Protein AF-A0A066XL62-F1 (afdb_monomer_lite)

Organism: Colletotrichum sublineola (NCBI:txid1173701)

Secondary structure (DSSP, 8-state):
-HHHHHHHIIIIIHHHHHHHSBPPPP----SS-----PPPPS-------S-SS---PPPGGGGTBSS-TT-HHHHHHHHHHHHHHHHHHHHHHHHHHHHHHT--GGGGG-TTPBTTHHHHHHHHHHHHHHHHHHHHHHHHHHIIIIIS---SSGGGSPPP-----TTHHHHTTSHHHHHHHHS---HHHHHHHHHHHHHHHHHHHS-------SSS--HHHHHHHHHHSS--PPPGGGTSTTTTT-HHHHHHHHHHHHHHHHHHT-S----BPPTTTTTT-

Radius of gyration: 25.78 Å; chains: 1; bounding box: 63×40×75 Å

Foldseek 3Di:
DLQVLQVCCQPPVLQVQLVVAFQDDPPPPDPDDDDPPPPDQSDPDDDDAPAPVDGDDHDPSQRGGPAHSLRLVSQLVSQLCCQLVVLVVCLVVLVVVCVPPPADPCVLVQQFAFDVNVVVVVVVCNVVSSVVSNVVSVLVSCVNVPLFQEDNDQVVDDDDDDDDDVVVVVCVVVCLSCVRNVDYDHPVVSVVVVVVVSSQVSQLCSCQQADPDPPDDHVQQVVCCVLPVDRDDGDPLCNDPVSVPDPVVSVVVVVSNVVSCCVPVVDDPTDHDDPVNVVVD

Sequence (281 aa):
MDVILEIIDTFIGDELYATLLPAHTTPYDFPNYTVNATALPLSIWKYKPSTYMFSLEPSEAAYMSAWPRDNIFRQFTSLFLITWLFGLINCFVFATLSYIFIFDKNTFNHPKFLNNQISLEMKQANRAMPIMAVCTALTFVAEVRGFCKLYDATENGPGRCHVFHPLEGFAQSVPYHINPMLFPLNKLAYVLLSIFVNLWTILIHDGEYITDNPIINGSACHTAHHLYFNYRKPDLAWFNKKTKMSRETWESNIKEMEDIQREVEGADDRQYVTAEIKKKN

Structure (mmCIF, N/CA/C/O backbone):
data_AF-A0A066XL62-F1
#
_entry.id   AF-A0A066XL62-F1
#
loop_
_atom_site.group_PDB
_atom_site.id
_atom_site.type_symbol
_atom_site.label_atom_id
_atom_site.label_alt_id
_atom_site.label_comp_id
_atom_site.label_asym_id
_atom_site.label_entity_id
_atom_site.label_seq_id
_atom_site.pdbx_PDB_ins_code
_atom_site.Cartn_x
_atom_site.Cartn_y
_atom_site.Cartn_z
_atom_site.occupancy
_atom_site.B_iso_or_equiv
_atom_site.auth_seq_id
_atom_site.auth_comp_id
_atom_site.auth_asym_id
_atom_site.auth_atom_id
_atom_site.pdbx_PDB_model_num
ATOM 1 N N . MET A 1 1 ? 2.963 5.619 -13.209 1.00 78.25 1 MET A N 1
ATOM 2 C CA . MET A 1 1 ? 3.861 4.670 -12.501 1.00 78.25 1 MET A CA 1
ATOM 3 C C . MET A 1 1 ? 5.200 4.533 -13.195 1.00 78.25 1 MET A C 1
ATOM 5 O O . MET A 1 1 ? 6.211 4.472 -12.514 1.00 78.25 1 MET A O 1
ATOM 9 N N . ASP A 1 2 ? 5.205 4.546 -14.523 1.00 80.31 2 ASP A N 1
ATOM 10 C CA . ASP A 1 2 ? 6.339 4.840 -15.408 1.00 80.31 2 ASP A CA 1
ATOM 11 C C . ASP A 1 2 ? 7.345 5.871 -14.857 1.00 80.31 2 ASP A C 1
ATOM 13 O O . ASP A 1 2 ? 8.525 5.560 -14.770 1.00 80.31 2 ASP A O 1
ATOM 17 N N . VAL A 1 3 ? 6.886 7.046 -14.407 1.00 84.06 3 VAL A N 1
ATOM 18 C CA . VAL A 1 3 ? 7.765 8.103 -13.861 1.00 84.06 3 VAL A CA 1
ATOM 19 C C . VAL A 1 3 ? 8.439 7.672 -12.555 1.00 84.06 3 VAL A C 1
ATOM 21 O O . VAL A 1 3 ? 9.632 7.882 -12.362 1.00 84.06 3 VAL A O 1
ATOM 24 N N . ILE A 1 4 ? 7.682 7.054 -11.645 1.00 86.00 4 ILE A N 1
ATOM 25 C CA . ILE A 1 4 ? 8.211 6.575 -10.358 1.00 86.00 4 ILE A CA 1
ATOM 26 C C . ILE A 1 4 ? 9.214 5.448 -10.601 1.00 86.00 4 ILE A C 1
ATOM 28 O O . ILE A 1 4 ? 10.279 5.428 -9.990 1.00 86.00 4 ILE A O 1
ATOM 32 N N . LEU A 1 5 ? 8.885 4.534 -11.514 1.00 88.38 5 LEU A N 1
ATOM 33 C CA . LEU A 1 5 ? 9.762 3.443 -11.903 1.00 88.38 5 LEU A CA 1
ATOM 34 C C . LEU A 1 5 ? 11.051 3.977 -12.540 1.00 88.38 5 LEU A C 1
ATOM 36 O O . LEU A 1 5 ? 12.118 3.522 -12.156 1.00 88.38 5 LEU A O 1
ATOM 40 N N . GLU A 1 6 ? 10.976 4.986 -13.417 1.00 88.62 6 GLU A N 1
ATOM 41 C CA . GLU A 1 6 ? 12.151 5.644 -14.006 1.00 88.62 6 GLU A CA 1
ATOM 42 C C . GLU A 1 6 ? 13.058 6.258 -12.935 1.00 88.62 6 GLU A C 1
ATOM 44 O O . GLU A 1 6 ? 14.259 6.012 -12.952 1.00 88.62 6 GLU A O 1
ATOM 49 N N . ILE A 1 7 ? 12.496 7.000 -11.976 1.00 90.31 7 ILE A N 1
ATOM 50 C CA . ILE A 1 7 ? 13.263 7.597 -10.874 1.00 90.31 7 ILE A CA 1
ATOM 51 C C . ILE A 1 7 ? 13.959 6.504 -10.053 1.00 90.31 7 ILE A C 1
ATOM 53 O O . ILE A 1 7 ? 15.168 6.565 -9.833 1.00 90.31 7 ILE A O 1
ATOM 57 N N . ILE A 1 8 ? 13.212 5.494 -9.602 1.00 91.50 8 ILE A N 1
ATOM 58 C CA . ILE A 1 8 ? 13.757 4.450 -8.727 1.00 91.50 8 ILE A CA 1
ATOM 59 C C . ILE A 1 8 ? 14.772 3.573 -9.463 1.00 91.50 8 ILE A C 1
ATOM 61 O O . ILE A 1 8 ? 15.816 3.259 -8.893 1.00 91.50 8 ILE A O 1
ATOM 65 N N . ASP A 1 9 ? 14.510 3.199 -10.718 1.00 90.12 9 ASP A N 1
ATOM 66 C CA . ASP A 1 9 ? 15.471 2.443 -11.520 1.00 90.12 9 ASP A CA 1
ATOM 67 C C . ASP A 1 9 ? 16.748 3.254 -11.757 1.00 90.12 9 ASP A C 1
ATOM 69 O O . ASP A 1 9 ? 17.830 2.704 -11.596 1.00 90.12 9 ASP A O 1
ATOM 73 N N . THR A 1 10 ? 16.659 4.556 -12.046 1.00 90.31 10 THR A N 1
ATOM 74 C CA . THR A 1 10 ? 17.854 5.388 -12.276 1.00 90.31 10 THR A CA 1
ATOM 75 C C . THR A 1 10 ? 18.729 5.534 -11.031 1.00 90.31 10 THR A C 1
ATOM 77 O O . THR A 1 10 ? 19.950 5.511 -11.149 1.00 90.31 10 THR A O 1
ATOM 80 N N . PHE A 1 11 ? 18.144 5.677 -9.839 1.00 91.69 11 PHE A N 1
ATOM 81 C CA . PHE A 1 11 ? 18.936 5.900 -8.620 1.00 91.69 11 PHE A CA 1
ATOM 82 C C . PHE A 1 11 ? 19.339 4.624 -7.877 1.00 91.69 11 PHE A C 1
ATOM 84 O O . PHE A 1 11 ? 20.324 4.639 -7.144 1.00 91.69 11 PHE A O 1
ATOM 91 N N . ILE A 1 12 ? 18.559 3.548 -7.994 1.00 92.69 12 ILE A N 1
ATOM 92 C CA . ILE A 1 12 ? 18.735 2.337 -7.180 1.00 92.69 12 ILE A CA 1
ATOM 93 C C . ILE A 1 12 ? 18.657 1.082 -8.045 1.00 92.69 12 ILE A C 1
ATOM 95 O O . ILE A 1 12 ? 19.517 0.209 -7.944 1.00 92.69 12 ILE A O 1
ATOM 99 N N . GLY A 1 13 ? 17.611 0.963 -8.867 1.00 90.19 13 GLY A N 1
ATOM 100 C CA . GLY A 1 13 ? 17.301 -0.286 -9.559 1.00 90.19 13 GLY A CA 1
ATOM 101 C C . GLY A 1 13 ? 18.396 -0.723 -10.527 1.00 90.19 13 GLY A C 1
ATOM 102 O O . GLY A 1 13 ? 18.788 -1.881 -10.490 1.00 90.19 13 GLY A O 1
ATOM 103 N N . ASP A 1 14 ? 18.933 0.174 -11.351 1.00 91.31 14 ASP A N 1
ATOM 104 C CA . ASP A 1 14 ? 19.965 -0.153 -12.339 1.00 91.31 14 ASP A CA 1
ATOM 105 C C . ASP A 1 14 ? 21.198 -0.789 -11.699 1.00 91.31 14 ASP A C 1
ATOM 107 O O . ASP A 1 14 ? 21.606 -1.871 -12.113 1.00 91.31 14 ASP A O 1
ATOM 111 N N . GLU A 1 15 ? 21.743 -0.165 -10.655 1.00 92.12 15 GLU A N 1
ATOM 112 C CA . GLU A 1 15 ? 22.903 -0.683 -9.923 1.00 92.12 15 GLU A CA 1
ATOM 113 C C . GLU A 1 15 ? 22.587 -2.018 -9.245 1.00 92.12 15 GLU A C 1
ATOM 115 O O . GLU A 1 15 ? 23.379 -2.965 -9.285 1.00 92.12 15 GLU A O 1
ATOM 120 N N . LEU A 1 16 ? 21.395 -2.130 -8.655 1.00 93.19 16 LEU A N 1
ATOM 121 C CA . LEU A 1 16 ? 20.961 -3.335 -7.961 1.00 93.19 16 LEU A CA 1
ATOM 122 C C . LEU A 1 16 ? 20.793 -4.517 -8.927 1.00 93.19 16 LEU A C 1
ATOM 124 O O . LEU A 1 16 ? 21.319 -5.599 -8.667 1.00 93.19 16 LEU A O 1
ATOM 128 N N . TYR A 1 17 ? 20.108 -4.326 -10.056 1.00 93.25 17 TYR A N 1
ATOM 129 C CA . TYR A 1 17 ? 19.938 -5.375 -11.063 1.00 93.25 17 TYR A CA 1
ATOM 130 C C . TYR A 1 17 ? 21.247 -5.692 -11.788 1.00 93.25 17 TYR A C 1
ATOM 132 O O . TYR A 1 17 ? 21.482 -6.860 -12.076 1.00 93.25 17 TYR A O 1
ATOM 140 N N . ALA A 1 18 ? 22.116 -4.711 -12.048 1.00 89.81 18 ALA A N 1
ATOM 141 C CA . ALA A 1 18 ? 23.432 -4.964 -12.639 1.00 89.81 18 ALA A CA 1
ATOM 142 C C . ALA A 1 18 ? 24.334 -5.782 -11.702 1.00 89.81 18 ALA A C 1
ATOM 144 O O . ALA A 1 18 ? 25.052 -6.668 -12.157 1.00 89.81 18 ALA A O 1
ATOM 145 N N . THR A 1 19 ? 24.256 -5.535 -10.391 1.00 91.19 19 THR A N 1
ATOM 146 C CA . THR A 1 19 ? 25.042 -6.265 -9.385 1.00 91.19 19 THR A CA 1
ATOM 147 C C . THR A 1 19 ? 24.503 -7.675 -9.140 1.00 91.19 19 THR A C 1
ATOM 149 O O . THR A 1 19 ? 25.275 -8.628 -9.054 1.00 91.19 19 THR A O 1
ATOM 152 N N . LEU A 1 20 ? 23.180 -7.827 -9.010 1.00 92.75 20 LEU A N 1
ATOM 153 C CA . LEU A 1 20 ? 22.550 -9.113 -8.686 1.00 92.75 20 LEU A CA 1
ATOM 154 C C . LEU A 1 20 ? 22.384 -10.026 -9.906 1.00 92.75 20 LEU A C 1
ATOM 156 O O . LEU A 1 20 ? 22.402 -11.247 -9.765 1.00 92.75 20 LEU A O 1
ATOM 160 N N . LEU A 1 21 ? 22.185 -9.442 -11.089 1.00 90.25 21 LEU A N 1
ATOM 161 C CA . LEU A 1 21 ? 21.926 -10.137 -12.349 1.00 90.25 21 LEU A CA 1
ATOM 162 C C . LEU A 1 21 ? 22.760 -9.497 -13.473 1.00 90.25 21 LEU A C 1
ATOM 164 O O . LEU A 1 21 ? 22.188 -8.867 -14.367 1.00 90.25 21 LEU A O 1
ATOM 168 N N . PRO A 1 22 ? 24.098 -9.630 -13.451 1.00 89.62 22 PRO A N 1
ATOM 169 C CA . PRO A 1 22 ? 24.952 -9.051 -14.481 1.00 89.62 22 PRO A CA 1
ATOM 170 C C . PRO A 1 22 ? 24.671 -9.674 -15.852 1.00 89.62 22 PRO A C 1
ATOM 172 O O . PRO A 1 22 ? 24.433 -10.877 -15.984 1.00 89.62 22 PRO A O 1
ATOM 175 N N . ALA A 1 23 ? 24.704 -8.851 -16.896 1.00 84.38 23 ALA A N 1
ATOM 176 C CA . ALA A 1 23 ? 24.626 -9.319 -18.269 1.00 84.38 23 ALA A CA 1
ATOM 177 C C . ALA A 1 23 ? 25.895 -10.110 -18.616 1.00 84.38 23 ALA A C 1
ATOM 179 O O . ALA A 1 23 ? 27.016 -9.632 -18.436 1.00 84.38 23 ALA A O 1
ATOM 180 N N . HIS A 1 24 ? 25.719 -11.317 -19.147 1.00 77.88 24 HIS A N 1
ATOM 181 C CA . HIS A 1 24 ? 26.819 -12.140 -19.635 1.00 77.88 24 HIS A CA 1
ATOM 182 C C . HIS A 1 24 ? 26.861 -12.096 -21.161 1.00 77.88 24 HIS A C 1
ATOM 184 O O . HIS A 1 24 ? 25.830 -12.235 -21.822 1.00 77.88 24 HIS A O 1
ATOM 190 N N . THR A 1 25 ? 28.055 -11.948 -21.735 1.00 67.00 25 THR A N 1
ATOM 191 C CA . THR A 1 25 ? 28.255 -12.222 -23.158 1.00 67.00 25 THR A CA 1
ATOM 192 C C . THR A 1 25 ? 28.123 -13.725 -23.383 1.00 67.00 25 THR A C 1
ATOM 194 O O . THR A 1 25 ? 28.720 -14.526 -22.664 1.00 67.00 25 THR A O 1
ATOM 197 N N . THR A 1 26 ? 27.325 -14.134 -24.367 1.00 58.69 26 THR A N 1
ATOM 198 C CA . THR A 1 26 ? 27.294 -15.534 -24.789 1.00 58.69 26 THR A CA 1
ATOM 199 C C . THR A 1 26 ? 28.659 -15.897 -25.384 1.00 58.69 26 THR A C 1
ATOM 201 O O . THR A 1 26 ? 29.105 -15.225 -26.320 1.00 58.69 26 THR A O 1
ATOM 204 N N . PRO A 1 27 ? 29.354 -16.936 -24.880 1.00 55.72 27 PRO A N 1
ATOM 205 C CA . PRO A 1 27 ? 30.511 -17.479 -25.572 1.00 55.72 27 PRO A CA 1
ATOM 206 C C . PRO A 1 27 ? 30.004 -18.094 -26.878 1.00 55.72 27 PRO A C 1
ATOM 208 O O . PRO A 1 27 ? 29.285 -19.092 -26.873 1.00 55.72 27 PRO A O 1
ATOM 211 N N . TYR A 1 28 ? 30.296 -17.455 -28.008 1.00 55.22 28 TYR A N 1
ATOM 212 C CA . TYR A 1 28 ? 30.011 -18.033 -29.315 1.00 55.22 28 TYR A CA 1
ATOM 213 C C . TYR A 1 28 ? 31.013 -19.168 -29.576 1.00 55.22 28 TYR A C 1
ATOM 215 O O . TYR A 1 28 ? 32.058 -18.942 -30.178 1.00 55.22 28 TYR A O 1
ATOM 223 N N . ASP A 1 29 ? 30.682 -20.394 -29.168 1.00 48.97 29 ASP A N 1
ATOM 224 C CA . ASP A 1 29 ? 31.399 -21.624 -29.554 1.00 48.97 29 ASP A CA 1
ATOM 225 C C . ASP A 1 29 ? 31.046 -22.062 -30.996 1.00 48.97 29 ASP A C 1
ATOM 227 O O . ASP A 1 29 ? 30.777 -23.230 -31.277 1.00 48.97 29 ASP A O 1
ATOM 231 N N . PHE A 1 30 ? 31.021 -21.122 -31.948 1.00 49.41 30 PHE A N 1
ATOM 232 C CA . PHE A 1 30 ? 30.929 -21.441 -33.377 1.00 49.41 30 PHE A CA 1
ATOM 233 C C . PHE A 1 30 ? 32.333 -21.397 -33.998 1.00 49.41 30 PHE A C 1
ATOM 235 O O . PHE A 1 30 ? 32.955 -20.331 -34.008 1.00 49.41 30 PHE A O 1
ATOM 242 N N . PRO A 1 31 ? 32.864 -22.510 -34.541 1.00 53.44 31 PRO A N 1
ATOM 243 C CA . PRO A 1 31 ? 34.183 -22.498 -35.151 1.00 53.44 31 PRO A CA 1
ATOM 244 C C . PRO A 1 31 ? 34.133 -21.724 -36.478 1.00 53.44 31 PRO A C 1
ATOM 246 O O . PRO A 1 31 ? 33.353 -22.053 -37.369 1.00 53.44 31 PRO A O 1
ATOM 249 N N . ASN A 1 32 ? 35.015 -20.728 -36.605 1.00 51.53 32 ASN A N 1
ATOM 250 C CA . ASN A 1 32 ? 35.334 -19.951 -37.813 1.00 51.53 32 ASN A CA 1
ATOM 251 C C . ASN A 1 32 ? 34.336 -18.868 -38.259 1.00 51.53 32 ASN A C 1
ATOM 253 O O . ASN A 1 32 ? 33.854 -18.885 -39.392 1.00 51.53 32 ASN A O 1
ATOM 257 N N . TYR A 1 33 ? 34.154 -17.828 -37.443 1.00 52.34 33 TYR A N 1
ATOM 258 C CA . TYR A 1 33 ? 33.773 -16.513 -37.972 1.00 52.34 33 TYR A CA 1
ATOM 259 C C . TYR A 1 33 ? 34.701 -15.426 -37.421 1.00 52.34 33 TYR A C 1
ATOM 261 O O . TYR A 1 33 ? 34.773 -15.200 -36.216 1.00 52.34 33 TYR A O 1
ATOM 269 N N . THR A 1 34 ? 35.431 -14.741 -38.303 1.00 55.12 34 THR A N 1
ATOM 270 C CA . THR A 1 34 ? 36.153 -13.509 -37.966 1.00 55.12 34 THR A CA 1
ATOM 271 C C . THR A 1 34 ? 35.130 -12.402 -37.741 1.00 55.12 34 THR A C 1
ATOM 273 O O . THR A 1 34 ? 34.614 -11.825 -38.700 1.00 55.12 34 THR A O 1
ATOM 276 N N . VAL A 1 35 ? 34.801 -12.124 -36.481 1.00 56.62 35 VAL A N 1
ATOM 277 C CA . VAL A 1 35 ? 33.921 -11.010 -36.123 1.00 56.62 35 VAL A CA 1
ATOM 278 C C . VAL A 1 35 ? 34.778 -9.758 -35.968 1.00 56.62 35 VAL A C 1
ATOM 280 O O . VAL A 1 35 ? 35.702 -9.720 -35.157 1.00 56.62 35 VAL A O 1
ATOM 283 N N . ASN A 1 36 ? 34.484 -8.736 -36.769 1.00 53.03 36 ASN A N 1
ATOM 284 C CA . ASN A 1 36 ? 35.058 -7.403 -36.621 1.00 53.03 36 ASN A CA 1
ATOM 285 C C . ASN A 1 36 ? 34.721 -6.912 -35.200 1.00 53.03 36 ASN A C 1
ATOM 287 O O . ASN A 1 36 ? 33.542 -6.792 -34.870 1.00 53.03 36 ASN A O 1
ATOM 291 N N . ALA A 1 37 ? 35.725 -6.693 -34.348 1.00 53.59 37 ALA A N 1
ATOM 292 C CA . ALA A 1 37 ? 35.557 -6.402 -32.922 1.00 53.59 37 ALA A CA 1
ATOM 293 C C . ALA A 1 37 ? 35.016 -4.981 -32.684 1.00 53.59 37 ALA A C 1
ATOM 295 O O . ALA A 1 37 ? 35.706 -4.097 -32.190 1.00 53.59 37 ALA A O 1
ATOM 296 N N . THR A 1 38 ? 33.759 -4.750 -33.048 1.00 57.56 38 THR A N 1
ATOM 297 C CA . THR A 1 38 ? 32.955 -3.686 -32.444 1.00 57.56 38 THR A CA 1
ATOM 298 C C . THR A 1 38 ? 32.211 -4.360 -31.300 1.00 57.56 38 THR A C 1
ATOM 300 O O . THR A 1 38 ? 31.515 -5.346 -31.539 1.00 57.56 38 THR A O 1
ATOM 303 N N . ALA A 1 39 ? 32.433 -3.915 -30.061 1.00 59.88 39 ALA A N 1
ATOM 304 C CA . ALA A 1 39 ? 31.805 -4.504 -28.880 1.00 59.88 39 ALA A CA 1
ATOM 305 C C . ALA A 1 39 ? 30.289 -4.624 -29.107 1.00 59.88 39 ALA A C 1
ATOM 307 O O . ALA A 1 39 ? 29.613 -3.620 -29.337 1.00 59.88 39 ALA A O 1
ATOM 308 N N . LEU A 1 40 ? 29.768 -5.854 -29.111 1.00 60.28 40 LEU A N 1
ATOM 309 C CA . LEU A 1 40 ? 28.331 -6.075 -29.222 1.00 60.28 40 LEU A CA 1
ATOM 310 C C . LEU A 1 40 ? 27.662 -5.458 -27.985 1.00 60.28 40 LEU A C 1
ATOM 312 O O . LEU A 1 40 ? 28.121 -5.720 -26.869 1.00 60.28 40 LEU A O 1
ATOM 316 N N . PRO A 1 41 ? 26.611 -4.638 -28.150 1.00 64.12 41 PRO A N 1
ATOM 317 C CA . PRO A 1 41 ? 25.925 -4.049 -27.011 1.00 64.12 41 PRO A CA 1
ATOM 318 C C . PRO A 1 41 ? 25.320 -5.162 -26.146 1.00 64.12 41 PRO A C 1
ATOM 320 O O . PRO A 1 41 ? 24.612 -6.030 -26.657 1.00 64.12 41 PRO A O 1
ATOM 323 N N . LEU A 1 42 ? 25.599 -5.130 -24.837 1.00 72.19 42 LEU A N 1
ATOM 324 C CA . LEU A 1 42 ? 25.098 -6.111 -23.859 1.00 72.19 42 LEU A CA 1
ATOM 325 C C . LEU A 1 42 ? 23.568 -6.091 -23.732 1.00 72.19 42 LEU A C 1
ATOM 327 O O . LEU A 1 42 ? 22.961 -7.100 -23.382 1.00 72.19 42 LEU A O 1
ATOM 331 N N . SER A 1 43 ? 22.944 -4.956 -24.050 1.00 78.19 43 SER A N 1
ATOM 332 C CA . SER A 1 43 ? 21.499 -4.769 -24.034 1.00 78.19 43 SER A CA 1
ATOM 333 C C . SER A 1 43 ? 21.026 -4.081 -25.312 1.00 78.19 43 SER A C 1
ATOM 335 O O . SER A 1 43 ? 21.633 -3.121 -25.785 1.00 78.19 43 SER A O 1
ATOM 337 N N . ILE A 1 44 ? 19.915 -4.573 -25.864 1.00 80.31 44 ILE A N 1
ATOM 338 C CA . ILE A 1 44 ? 19.222 -3.984 -27.023 1.00 80.31 44 ILE A CA 1
ATOM 339 C C . ILE A 1 44 ? 18.205 -2.906 -26.623 1.00 80.31 44 ILE A C 1
ATOM 341 O O . ILE A 1 44 ? 17.609 -2.266 -27.494 1.00 80.31 44 ILE A O 1
ATOM 345 N N . TRP A 1 45 ? 17.976 -2.729 -25.318 1.00 86.81 45 TRP A N 1
ATOM 346 C CA . TRP A 1 45 ? 17.060 -1.725 -24.793 1.00 86.81 45 TRP A CA 1
ATOM 347 C C . TRP A 1 45 ? 17.548 -0.321 -25.146 1.00 86.81 45 TRP A C 1
ATOM 349 O O . TRP A 1 45 ? 18.746 -0.048 -25.158 1.00 86.81 45 TRP A O 1
ATOM 359 N N . LYS A 1 46 ? 16.610 0.579 -25.438 1.00 85.31 46 LYS A N 1
ATOM 360 C CA . LYS A 1 46 ? 16.898 1.983 -25.731 1.00 85.31 46 LYS A CA 1
ATOM 361 C C . LYS A 1 46 ? 16.119 2.859 -24.775 1.00 85.31 46 LYS A C 1
ATOM 363 O O . LYS A 1 46 ? 14.910 2.682 -24.618 1.00 85.31 46 LYS A O 1
ATOM 368 N N . TYR A 1 47 ? 16.811 3.825 -24.186 1.00 86.25 47 TYR A N 1
ATOM 369 C CA . TYR A 1 47 ? 16.179 4.799 -23.319 1.00 86.25 47 TYR A CA 1
ATOM 370 C C . TYR A 1 47 ? 15.102 5.592 -24.065 1.00 86.25 47 TYR A C 1
ATOM 372 O O . TYR A 1 47 ? 15.325 6.130 -25.152 1.00 86.25 47 TYR A O 1
ATOM 380 N N . LYS A 1 48 ? 13.925 5.652 -23.446 1.00 83.81 48 LYS A N 1
ATOM 381 C CA . LYS A 1 48 ? 12.816 6.511 -23.834 1.00 83.81 48 LYS A CA 1
ATOM 382 C C . LYS A 1 48 ? 12.295 7.173 -22.557 1.00 83.81 48 LYS A C 1
ATOM 384 O O . LYS A 1 48 ? 11.972 6.435 -21.626 1.00 83.81 48 LYS A O 1
ATOM 389 N N . PRO A 1 49 ? 12.189 8.510 -22.513 1.00 83.06 49 PRO A N 1
ATOM 390 C CA . PRO A 1 49 ? 11.674 9.199 -21.337 1.00 83.06 49 PRO A CA 1
ATOM 391 C C . PRO A 1 49 ? 10.214 8.804 -21.067 1.00 83.06 49 PRO A C 1
ATOM 393 O O . PRO A 1 49 ? 9.426 8.635 -22.005 1.00 83.06 49 PRO A O 1
ATOM 396 N N . SER A 1 50 ? 9.855 8.659 -19.788 1.00 78.69 50 SER A N 1
ATOM 397 C CA . SER A 1 50 ? 8.487 8.337 -19.346 1.00 78.69 50 SER A CA 1
ATOM 398 C C . SER A 1 50 ? 7.507 9.502 -19.489 1.00 78.69 50 SER A C 1
ATOM 400 O O . SER A 1 50 ? 6.295 9.291 -19.563 1.00 78.69 50 SER A O 1
ATOM 402 N N . THR A 1 51 ? 8.004 10.739 -19.535 1.00 71.81 51 THR A N 1
ATOM 403 C CA . THR A 1 51 ? 7.185 11.932 -19.754 1.00 71.81 51 THR A CA 1
ATOM 404 C C . THR A 1 51 ? 7.952 13.012 -20.515 1.00 71.81 51 THR A C 1
ATOM 406 O O . THR A 1 51 ? 9.177 13.058 -20.508 1.00 71.81 51 THR A O 1
ATOM 409 N N . TYR A 1 52 ? 7.224 13.898 -21.190 1.00 72.12 52 TYR A N 1
ATOM 410 C CA . TYR A 1 52 ? 7.789 15.074 -21.867 1.00 72.12 52 TYR A CA 1
ATOM 411 C C . TYR A 1 52 ? 8.180 16.201 -20.899 1.00 72.12 52 TYR A C 1
ATOM 413 O O . TYR A 1 52 ? 8.970 17.069 -21.258 1.00 72.12 52 TYR A O 1
ATOM 421 N N . MET A 1 53 ? 7.614 16.211 -19.687 1.00 67.44 53 MET A N 1
ATOM 422 C CA . MET A 1 53 ? 7.838 17.278 -18.701 1.00 67.44 53 MET A CA 1
ATOM 423 C C . MET A 1 53 ? 9.183 17.154 -17.983 1.00 67.44 53 MET A C 1
ATOM 425 O O . MET A 1 53 ? 9.681 18.127 -17.423 1.00 67.44 53 MET A O 1
ATOM 429 N N . PHE A 1 54 ? 9.735 15.945 -17.944 1.00 77.94 54 PHE A N 1
ATOM 430 C CA . PHE A 1 54 ? 10.915 15.601 -17.172 1.00 77.94 54 PHE A CA 1
ATOM 431 C C . PHE A 1 54 ? 11.500 14.288 -17.689 1.00 77.94 54 PHE A C 1
ATOM 433 O O . PHE A 1 54 ? 10.761 13.357 -17.998 1.00 77.94 54 PHE A O 1
ATOM 440 N N . SER A 1 55 ? 12.824 14.213 -17.751 1.00 81.44 55 SER A N 1
ATOM 441 C CA . SER A 1 55 ? 13.554 13.038 -18.217 1.00 81.44 55 SER A CA 1
ATOM 442 C C . SER A 1 55 ? 14.803 12.841 -17.372 1.00 81.44 55 SER A C 1
ATOM 444 O O . SER A 1 55 ? 15.551 13.801 -17.166 1.00 81.44 55 SER A O 1
ATOM 446 N N . LEU A 1 56 ? 15.058 11.609 -16.940 1.00 84.88 56 LEU A N 1
ATOM 447 C CA . LEU A 1 56 ? 16.287 11.227 -16.252 1.00 84.88 56 LEU A CA 1
ATOM 448 C C . LEU A 1 56 ? 17.138 10.344 -17.149 1.00 84.88 56 LEU A C 1
ATOM 450 O O . LEU A 1 56 ? 16.747 9.227 -17.482 1.00 84.88 56 LEU A O 1
ATOM 454 N N . GLU A 1 57 ? 18.326 10.825 -17.509 1.00 86.25 57 GLU A N 1
ATOM 455 C CA . GLU A 1 57 ? 19.275 9.989 -18.237 1.00 86.25 57 GLU A CA 1
ATOM 456 C C . GLU A 1 57 ? 19.686 8.779 -17.379 1.00 86.25 57 GLU A C 1
ATOM 458 O O . GLU A 1 57 ? 20.057 8.949 -16.213 1.00 86.25 57 GLU A O 1
ATOM 463 N N . PRO A 1 58 ? 19.585 7.552 -17.921 1.00 86.12 58 PRO A N 1
ATOM 464 C CA . PRO A 1 58 ? 19.972 6.348 -17.202 1.00 86.12 58 PRO A CA 1
ATOM 465 C C . PRO A 1 58 ? 21.496 6.250 -17.086 1.00 86.12 58 PRO A C 1
ATOM 467 O O . PRO A 1 58 ? 22.223 6.674 -17.987 1.00 86.12 58 PRO A O 1
ATOM 470 N N . SER A 1 59 ? 21.980 5.642 -16.002 1.00 85.31 59 SER A N 1
ATOM 471 C CA . SER A 1 59 ? 23.407 5.358 -15.834 1.00 85.31 59 SER A CA 1
ATOM 472 C C . SER A 1 59 ? 23.857 4.199 -16.733 1.00 85.31 59 SER A C 1
ATOM 474 O O . SER A 1 59 ? 23.040 3.462 -17.295 1.00 85.31 59 SER A O 1
ATOM 476 N N . GLU A 1 60 ? 25.172 3.997 -16.857 1.00 84.94 60 GLU A N 1
ATOM 477 C CA . GLU A 1 60 ? 25.730 2.862 -17.609 1.00 84.94 60 GLU A CA 1
ATOM 478 C C . GLU A 1 60 ? 25.209 1.514 -17.080 1.00 84.94 60 GLU A C 1
ATOM 480 O O . GLU A 1 60 ? 24.929 0.608 -17.868 1.00 84.94 60 GLU A O 1
ATOM 485 N N . ALA A 1 61 ? 24.969 1.409 -15.765 1.00 86.12 61 ALA A N 1
ATOM 486 C CA . ALA A 1 61 ? 24.438 0.212 -15.116 1.00 86.12 61 ALA A CA 1
ATOM 487 C C . ALA A 1 61 ? 23.084 -0.249 -15.688 1.00 86.12 61 ALA A C 1
ATOM 489 O O . ALA A 1 61 ? 22.805 -1.451 -15.704 1.00 86.12 61 ALA A O 1
ATOM 490 N N . ALA A 1 62 ? 22.280 0.657 -16.263 1.00 85.31 62 ALA A N 1
ATOM 491 C CA . ALA A 1 62 ? 21.016 0.312 -16.919 1.00 85.31 62 ALA A CA 1
ATOM 492 C C . ALA A 1 62 ? 21.177 -0.746 -18.023 1.00 85.31 62 ALA A C 1
ATOM 494 O O . ALA A 1 62 ? 20.274 -1.557 -18.249 1.00 85.31 62 ALA A O 1
ATOM 495 N N . TYR A 1 63 ? 22.335 -0.753 -18.689 1.00 87.62 63 TYR A N 1
ATOM 496 C CA . TYR A 1 63 ? 22.656 -1.640 -19.808 1.00 87.62 63 TYR A CA 1
ATOM 497 C C . TYR A 1 63 ? 23.489 -2.861 -19.398 1.00 87.62 63 TYR A C 1
ATOM 499 O O . TYR A 1 63 ? 23.711 -3.746 -20.222 1.00 87.62 63 TYR A O 1
ATOM 507 N N . MET A 1 64 ? 23.928 -2.921 -18.137 1.00 86.31 64 MET A N 1
ATOM 508 C CA . MET A 1 64 ? 24.815 -3.966 -17.611 1.00 86.31 64 MET A CA 1
ATOM 509 C C . MET A 1 64 ? 24.066 -5.109 -16.921 1.00 86.31 64 MET A C 1
ATOM 511 O O . MET A 1 64 ? 24.686 -6.080 -16.497 1.00 86.31 64 MET A O 1
ATOM 515 N N . SER A 1 65 ? 22.741 -5.013 -16.806 1.00 89.38 65 SER A N 1
ATOM 516 C CA . SER A 1 65 ? 21.895 -6.051 -16.213 1.00 89.38 65 SER A CA 1
ATOM 517 C C . SER A 1 65 ? 21.354 -7.023 -17.266 1.00 89.38 65 SER A C 1
ATOM 519 O O . SER A 1 65 ? 20.994 -6.629 -18.375 1.00 89.38 65 SER A O 1
ATOM 521 N N . ALA A 1 66 ? 21.247 -8.305 -16.910 1.00 89.12 66 ALA A N 1
ATOM 522 C CA . ALA A 1 66 ? 20.653 -9.344 -17.750 1.00 89.12 66 ALA A CA 1
ATOM 523 C C . ALA A 1 66 ? 19.160 -9.089 -18.020 1.00 89.12 66 ALA A C 1
ATOM 525 O O . ALA A 1 66 ? 18.623 -9.529 -19.038 1.00 89.12 66 ALA A O 1
ATOM 526 N N . TRP A 1 67 ? 18.476 -8.386 -17.111 1.00 91.62 67 TRP A N 1
ATOM 527 C CA . TRP A 1 67 ? 17.098 -7.939 -17.294 1.00 91.62 67 TRP A CA 1
ATOM 528 C C . TRP A 1 67 ? 17.050 -6.450 -17.659 1.00 91.62 67 TRP A C 1
ATOM 530 O O . TRP A 1 67 ? 17.146 -5.597 -16.769 1.00 91.62 67 TRP A O 1
ATOM 540 N N . PRO A 1 68 ? 16.836 -6.112 -18.944 1.00 89.81 68 PRO A N 1
ATOM 541 C CA . PRO A 1 68 ? 16.690 -4.719 -19.348 1.00 89.81 68 PRO A CA 1
ATOM 542 C C . PRO A 1 68 ? 15.436 -4.078 -18.730 1.00 89.81 68 PRO A C 1
ATOM 544 O O . PRO A 1 68 ? 14.523 -4.770 -18.278 1.00 89.81 68 PRO A O 1
ATOM 547 N N . ARG A 1 69 ? 15.365 -2.741 -18.713 1.00 89.31 69 ARG A N 1
ATOM 548 C CA . ARG A 1 69 ? 14.266 -1.983 -18.073 1.00 89.31 69 ARG A CA 1
ATOM 549 C C . ARG A 1 69 ? 12.863 -2.262 -18.646 1.00 89.31 69 ARG A C 1
ATOM 551 O O . ARG A 1 69 ? 11.862 -1.999 -17.982 1.00 89.31 69 ARG A O 1
ATOM 558 N N . ASP A 1 70 ? 12.753 -2.788 -19.863 1.00 89.31 70 ASP A N 1
ATOM 559 C CA . ASP A 1 70 ? 11.489 -3.194 -20.499 1.00 89.31 70 ASP A CA 1
ATOM 560 C C . ASP A 1 70 ? 11.068 -4.645 -20.191 1.00 89.31 70 ASP A C 1
ATOM 562 O O . ASP A 1 70 ? 9.948 -5.064 -20.528 1.00 89.31 70 ASP A O 1
ATOM 566 N N . ASN A 1 71 ? 11.942 -5.406 -19.522 1.00 92.00 71 ASN A N 1
ATOM 567 C CA . ASN A 1 71 ? 11.670 -6.764 -19.083 1.00 92.00 71 ASN A CA 1
ATOM 568 C C . ASN A 1 71 ? 10.535 -6.782 -18.049 1.00 92.00 71 ASN A C 1
ATOM 570 O O . ASN A 1 71 ? 10.584 -6.104 -17.022 1.00 92.00 71 ASN A O 1
ATOM 574 N N . ILE A 1 72 ? 9.522 -7.611 -18.300 1.00 92.69 72 ILE A N 1
ATOM 575 C CA . ILE A 1 72 ? 8.326 -7.687 -17.456 1.00 92.69 72 ILE A CA 1
ATOM 576 C C . ILE A 1 72 ? 8.628 -8.130 -16.018 1.00 92.69 72 ILE A C 1
ATOM 578 O O . ILE A 1 72 ? 8.000 -7.629 -15.088 1.00 92.69 72 ILE A O 1
ATOM 582 N N . PHE A 1 73 ? 9.603 -9.020 -15.815 1.00 92.88 73 PHE A N 1
ATOM 583 C CA . PHE A 1 73 ? 9.962 -9.519 -14.488 1.00 92.88 73 PHE A CA 1
ATOM 584 C C . PHE A 1 73 ? 10.679 -8.453 -13.670 1.00 92.88 73 PHE A C 1
ATOM 586 O O . PHE A 1 73 ? 10.375 -8.296 -12.487 1.00 92.88 73 PHE A O 1
ATOM 593 N N . ARG A 1 74 ? 11.556 -7.666 -14.305 1.00 93.69 74 ARG A N 1
ATOM 594 C CA . ARG A 1 74 ? 12.177 -6.497 -13.674 1.00 93.69 74 ARG A CA 1
ATOM 595 C C . ARG A 1 74 ? 11.127 -5.458 -13.297 1.00 93.69 74 ARG A C 1
ATOM 597 O O . ARG A 1 74 ? 11.078 -5.046 -12.145 1.00 93.69 74 ARG A O 1
ATOM 604 N N . GLN A 1 75 ? 10.248 -5.091 -14.232 1.00 92.00 75 GLN A N 1
ATOM 605 C CA . GLN A 1 75 ? 9.183 -4.114 -13.978 1.00 92.00 75 GLN A CA 1
ATOM 606 C C . GLN A 1 75 ? 8.268 -4.564 -12.836 1.00 92.00 75 GLN A C 1
ATOM 608 O O . GLN A 1 75 ? 8.018 -3.792 -11.915 1.00 92.00 75 GLN A O 1
ATOM 613 N N . PHE A 1 76 ? 7.816 -5.821 -12.856 1.00 94.19 76 PHE A N 1
ATOM 614 C CA . PHE A 1 76 ? 6.993 -6.386 -11.789 1.00 94.19 76 PHE A CA 1
ATOM 615 C C . PHE A 1 76 ? 7.716 -6.377 -10.442 1.00 94.19 76 PHE A C 1
ATOM 617 O O . PHE A 1 76 ? 7.159 -5.893 -9.462 1.00 94.19 76 PHE A O 1
ATOM 624 N N . THR A 1 77 ? 8.956 -6.869 -10.394 1.00 94.25 77 THR A N 1
ATOM 625 C CA . THR A 1 77 ? 9.738 -6.951 -9.151 1.00 94.25 77 THR A CA 1
ATOM 626 C C . THR A 1 77 ? 9.989 -5.564 -8.569 1.00 94.25 77 THR A C 1
ATOM 628 O O . THR A 1 77 ? 9.731 -5.344 -7.387 1.00 94.25 77 THR A O 1
ATOM 631 N N . SER A 1 78 ? 10.403 -4.602 -9.396 1.00 94.25 78 SER A N 1
ATOM 632 C CA . SER A 1 78 ? 10.599 -3.216 -8.968 1.00 94.25 78 SER A CA 1
ATOM 633 C C . SER A 1 78 ? 9.298 -2.597 -8.464 1.00 94.25 78 SER A C 1
ATOM 635 O O . SER A 1 78 ? 9.267 -2.063 -7.360 1.00 94.25 78 SER A O 1
ATOM 637 N N . LEU A 1 79 ? 8.200 -2.701 -9.220 1.00 91.00 79 LEU A N 1
ATOM 638 C CA . LEU A 1 79 ? 6.908 -2.128 -8.830 1.00 91.00 79 LEU A CA 1
ATOM 639 C C . LEU A 1 79 ? 6.343 -2.780 -7.564 1.00 91.00 79 LEU A C 1
ATOM 641 O O . LEU A 1 79 ? 5.801 -2.075 -6.715 1.00 91.00 79 LEU A O 1
ATOM 645 N N . PHE A 1 80 ? 6.510 -4.092 -7.397 1.00 93.69 80 PHE A N 1
ATOM 646 C CA . PHE A 1 80 ? 6.158 -4.803 -6.171 1.00 93.69 80 PHE A CA 1
ATOM 647 C C . PHE A 1 80 ? 6.949 -4.276 -4.972 1.00 93.69 80 PHE A C 1
ATOM 649 O O . PHE A 1 80 ? 6.342 -3.877 -3.979 1.00 93.69 80 PHE A O 1
ATOM 656 N N . LEU A 1 81 ? 8.281 -4.213 -5.073 1.00 93.69 81 LEU A N 1
ATOM 657 C CA . LEU A 1 81 ? 9.139 -3.744 -3.982 1.00 93.69 81 LEU A CA 1
ATOM 658 C C . LEU A 1 81 ? 8.868 -2.278 -3.634 1.00 93.69 81 LEU A C 1
ATOM 660 O O . LEU A 1 81 ? 8.734 -1.954 -2.457 1.00 93.69 81 LEU A O 1
ATOM 664 N N . ILE A 1 82 ? 8.720 -1.409 -4.638 1.00 91.12 82 ILE A N 1
ATOM 665 C CA . ILE A 1 82 ? 8.368 0.004 -4.445 1.00 91.12 82 ILE A CA 1
ATOM 666 C C . ILE A 1 82 ? 7.044 0.110 -3.690 1.00 91.12 82 ILE A C 1
ATOM 668 O O . ILE A 1 82 ? 6.973 0.790 -2.670 1.00 91.12 82 ILE A O 1
ATOM 672 N N . THR A 1 83 ? 6.006 -0.586 -4.159 1.00 87.06 83 THR A N 1
ATOM 673 C CA . THR A 1 83 ? 4.662 -0.511 -3.569 1.00 87.06 83 THR A CA 1
ATOM 674 C C . THR A 1 83 ? 4.646 -1.054 -2.146 1.00 87.06 83 THR A C 1
ATOM 676 O O . THR A 1 83 ? 4.067 -0.439 -1.253 1.00 87.06 83 THR A O 1
ATOM 679 N N . TRP A 1 84 ? 5.306 -2.190 -1.917 1.00 90.12 84 TRP A N 1
ATOM 680 C CA . TRP A 1 84 ? 5.352 -2.830 -0.610 1.00 90.12 84 TRP A CA 1
ATOM 681 C C . TRP A 1 84 ? 6.127 -1.993 0.411 1.00 90.12 84 TRP A C 1
ATOM 683 O O . TRP A 1 84 ? 5.608 -1.723 1.494 1.00 90.12 84 TRP A O 1
ATOM 693 N N . LEU A 1 85 ? 7.332 -1.531 0.064 1.00 91.75 85 LEU A N 1
ATOM 694 C CA . LEU A 1 85 ? 8.157 -0.718 0.960 1.00 91.75 85 LEU A CA 1
ATOM 695 C C . LEU A 1 85 ? 7.527 0.650 1.225 1.00 91.75 85 LEU A C 1
ATOM 697 O O . LEU A 1 85 ? 7.509 1.099 2.368 1.00 91.75 85 LEU A O 1
ATOM 701 N N . PHE A 1 86 ? 6.960 1.293 0.203 1.00 87.88 86 PHE A N 1
ATOM 702 C CA . PHE A 1 86 ? 6.233 2.550 0.377 1.00 87.88 86 PHE A CA 1
ATOM 703 C C . PHE A 1 86 ? 5.014 2.376 1.289 1.00 87.88 86 PHE A C 1
ATOM 705 O O . PHE A 1 86 ? 4.810 3.178 2.200 1.00 87.88 86 PHE A O 1
ATOM 712 N N . GLY A 1 87 ? 4.242 1.300 1.097 1.00 82.69 87 GLY A N 1
ATOM 713 C CA . GLY A 1 87 ? 3.120 0.947 1.966 1.00 82.69 87 GLY A CA 1
ATOM 714 C C . GLY A 1 87 ? 3.551 0.723 3.416 1.00 82.69 87 GLY A C 1
ATOM 715 O O . GLY A 1 87 ? 2.935 1.277 4.323 1.00 82.69 87 GLY A O 1
ATOM 716 N N . LEU A 1 88 ? 4.651 -0.008 3.637 1.00 87.19 88 LEU A N 1
ATOM 717 C CA . LEU A 1 88 ? 5.230 -0.213 4.968 1.00 87.19 88 LEU A CA 1
ATOM 718 C C . LEU A 1 88 ? 5.646 1.110 5.619 1.00 87.19 88 LEU A C 1
ATOM 720 O O . LEU A 1 88 ? 5.265 1.372 6.757 1.00 87.19 88 LEU A O 1
ATOM 724 N N . ILE A 1 89 ? 6.396 1.953 4.904 1.00 89.88 89 ILE A N 1
ATOM 725 C CA . ILE A 1 89 ? 6.865 3.247 5.418 1.00 89.88 89 ILE A CA 1
ATOM 726 C C . ILE A 1 89 ? 5.676 4.131 5.792 1.00 89.88 89 ILE A C 1
ATOM 728 O O . ILE A 1 89 ? 5.630 4.644 6.908 1.00 89.88 89 ILE A O 1
ATOM 732 N N . ASN A 1 90 ? 4.691 4.271 4.903 1.00 81.81 90 ASN A N 1
ATOM 733 C CA . ASN A 1 90 ? 3.496 5.059 5.192 1.00 81.81 90 ASN A CA 1
ATOM 734 C C . ASN A 1 90 ? 2.730 4.499 6.386 1.00 81.81 90 ASN A C 1
ATOM 736 O O . ASN A 1 90 ? 2.353 5.260 7.273 1.00 81.81 90 ASN A O 1
ATOM 740 N N . CYS A 1 91 ? 2.532 3.180 6.433 1.00 83.69 91 CYS A N 1
ATOM 741 C CA . CYS A 1 91 ? 1.843 2.531 7.537 1.00 83.69 91 CYS A CA 1
ATOM 742 C C . CYS A 1 91 ? 2.542 2.850 8.861 1.00 83.69 91 CYS A C 1
ATOM 744 O O . CYS A 1 91 ? 1.912 3.404 9.752 1.00 83.69 91 CYS A O 1
ATOM 746 N N . PHE A 1 92 ? 3.850 2.611 8.979 1.00 88.12 92 PHE A N 1
ATOM 747 C CA . PHE A 1 92 ? 4.562 2.861 10.232 1.00 88.12 92 PHE A CA 1
ATOM 748 C C . PHE A 1 92 ? 4.648 4.343 10.593 1.00 88.12 92 PHE A C 1
ATOM 750 O O . PHE A 1 92 ? 4.448 4.681 11.757 1.00 88.12 92 PHE A O 1
ATOM 757 N N . VAL A 1 93 ? 4.907 5.238 9.637 1.00 88.25 93 VAL A N 1
ATOM 758 C CA . VAL A 1 93 ? 5.000 6.680 9.915 1.00 88.25 93 VAL A CA 1
ATOM 759 C C . VAL A 1 93 ? 3.646 7.225 10.363 1.00 88.25 93 VAL A C 1
ATOM 761 O O . VAL A 1 93 ? 3.543 7.796 11.448 1.00 88.25 93 VAL A O 1
ATOM 764 N N . PHE A 1 94 ? 2.593 7.022 9.571 1.00 83.19 94 PHE A N 1
ATOM 765 C CA . PHE A 1 94 ? 1.286 7.605 9.865 1.00 83.19 94 PHE A CA 1
ATOM 766 C C . PHE A 1 94 ? 0.557 6.881 10.994 1.00 83.19 94 PHE A C 1
ATOM 768 O O . PHE A 1 94 ? -0.064 7.561 11.804 1.00 83.19 94 PHE A O 1
ATOM 775 N N . ALA A 1 95 ? 0.689 5.557 11.139 1.00 80.56 95 ALA A N 1
ATOM 776 C CA . ALA A 1 95 ? 0.148 4.864 12.310 1.00 80.56 95 ALA A CA 1
ATOM 777 C C . ALA A 1 95 ? 0.855 5.308 13.596 1.00 80.56 95 ALA A C 1
ATOM 779 O O . ALA A 1 95 ? 0.195 5.499 14.610 1.00 80.56 95 ALA A O 1
ATOM 780 N N . THR A 1 96 ? 2.172 5.557 13.566 1.00 87.00 96 THR A N 1
ATOM 781 C CA . THR A 1 96 ? 2.887 6.091 14.740 1.00 87.00 96 THR A CA 1
ATOM 782 C C . THR A 1 96 ? 2.428 7.508 15.075 1.00 87.00 96 THR A C 1
ATOM 784 O O . THR A 1 96 ? 2.164 7.811 16.238 1.00 87.00 96 THR A O 1
ATOM 787 N N . LEU A 1 97 ? 2.286 8.383 14.073 1.00 86.25 97 LEU A N 1
ATOM 788 C CA . LEU A 1 97 ? 1.754 9.733 14.284 1.00 86.25 97 LEU A CA 1
ATOM 789 C C . LEU A 1 97 ? 0.322 9.688 14.832 1.00 86.25 97 LEU A C 1
ATOM 791 O O . LEU A 1 97 ? 0.016 10.397 15.790 1.00 86.25 97 LEU A O 1
ATOM 795 N N . SER A 1 98 ? -0.529 8.823 14.280 1.00 81.56 98 SER A N 1
ATOM 796 C CA . SER A 1 98 ? -1.898 8.631 14.757 1.00 81.56 98 SER A CA 1
ATOM 797 C C . SER A 1 98 ? -1.922 8.130 16.200 1.00 81.56 98 SER A C 1
ATOM 799 O O . SER A 1 98 ? -2.562 8.730 17.061 1.00 81.56 98 SER A O 1
ATOM 801 N N . TYR A 1 99 ? -1.112 7.117 16.514 1.00 84.44 99 TYR A N 1
ATOM 802 C CA . TYR A 1 99 ? -0.962 6.576 17.861 1.00 84.44 99 TYR A CA 1
ATOM 803 C C . TYR A 1 99 ? -0.564 7.648 18.888 1.00 84.44 99 TYR A C 1
ATOM 805 O O . TYR A 1 99 ? -1.101 7.705 19.999 1.00 84.44 99 TYR A O 1
ATOM 813 N N . ILE A 1 100 ? 0.358 8.543 18.524 1.00 87.56 100 ILE A N 1
ATOM 814 C CA . ILE A 1 100 ? 0.824 9.614 19.413 1.00 87.56 100 ILE A CA 1
ATOM 815 C C . ILE A 1 100 ? -0.245 10.704 19.562 1.00 87.56 100 ILE A C 1
ATOM 817 O O . ILE A 1 100 ? -0.621 11.031 20.692 1.00 87.56 100 ILE A O 1
ATOM 821 N N . PHE A 1 101 ? -0.749 11.249 18.451 1.00 85.56 101 PHE A N 1
ATOM 822 C CA . PHE A 1 101 ? -1.516 12.500 18.445 1.00 85.56 101 PHE A CA 1
ATOM 823 C C . PHE A 1 101 ? -3.038 12.331 18.447 1.00 85.56 101 PHE A C 1
ATOM 825 O O . PHE A 1 101 ? -3.731 13.210 18.956 1.00 85.56 101 PHE A O 1
ATOM 832 N N . ILE A 1 102 ? -3.559 11.242 17.883 1.00 82.31 102 ILE A N 1
ATOM 833 C CA . ILE A 1 102 ? -4.993 11.066 17.610 1.00 82.31 102 ILE A CA 1
ATOM 834 C C . ILE A 1 102 ? -5.608 9.994 18.517 1.00 82.31 102 ILE A C 1
ATOM 836 O O . ILE A 1 102 ? -6.632 10.245 19.149 1.00 82.31 102 ILE A O 1
ATOM 840 N N . PHE A 1 103 ? -4.952 8.840 18.636 1.00 80.31 103 PHE A N 1
ATOM 841 C CA . PHE A 1 103 ? -5.487 7.653 19.301 1.00 80.31 103 PHE A CA 1
ATOM 842 C C . PHE A 1 103 ? -5.809 7.879 20.788 1.00 80.31 103 PHE A C 1
ATOM 844 O O . PHE A 1 103 ? -4.955 8.348 21.556 1.00 80.31 103 PHE A O 1
ATOM 851 N N . ASP A 1 104 ? -7.016 7.501 21.222 1.00 81.69 104 ASP A N 1
ATOM 852 C CA . ASP A 1 104 ? -7.447 7.562 22.622 1.00 81.69 104 ASP A CA 1
ATOM 853 C C . ASP A 1 104 ? -6.899 6.375 23.434 1.00 81.69 104 ASP A C 1
ATOM 855 O O . ASP A 1 104 ? -7.329 5.228 23.299 1.00 81.69 104 ASP A O 1
ATOM 859 N N . LYS A 1 105 ? -5.965 6.658 24.349 1.00 85.69 105 LYS A N 1
ATOM 860 C CA . LYS A 1 105 ? -5.304 5.645 25.188 1.00 85.69 105 LYS A CA 1
ATOM 861 C C . LYS A 1 105 ? -6.259 5.019 26.213 1.00 85.69 105 LYS A C 1
ATOM 863 O O . LYS A 1 105 ? -5.957 3.963 26.760 1.00 85.69 105 LYS A O 1
ATOM 868 N N . ASN A 1 106 ? -7.439 5.600 26.451 1.00 82.50 106 ASN A N 1
ATOM 869 C CA . ASN A 1 106 ? -8.448 4.958 27.297 1.00 82.50 106 ASN A CA 1
ATOM 870 C C . ASN A 1 106 ? -8.991 3.661 26.683 1.00 82.50 106 ASN A C 1
ATOM 872 O O . ASN A 1 106 ? -9.509 2.818 27.415 1.00 82.50 106 ASN A O 1
ATOM 876 N N . THR A 1 107 ? -8.802 3.453 25.377 1.00 80.56 107 THR A N 1
ATOM 877 C CA . THR A 1 107 ? -9.164 2.219 24.666 1.00 80.56 107 THR A CA 1
ATOM 878 C C . THR A 1 107 ? -8.490 0.978 25.263 1.00 80.56 107 THR A C 1
ATOM 880 O O . THR A 1 107 ? -9.101 -0.089 25.301 1.00 80.56 107 THR A O 1
ATOM 883 N N . PHE A 1 108 ? -7.294 1.105 25.857 1.00 83.56 108 PHE A N 1
ATOM 884 C CA . PHE A 1 108 ? -6.623 0.001 26.566 1.00 83.56 108 PHE A CA 1
ATOM 885 C C . PHE A 1 108 ? -7.419 -0.527 27.770 1.00 83.56 108 PHE A C 1
ATOM 887 O O . PHE A 1 108 ? -7.267 -1.680 28.187 1.00 83.56 108 PHE A O 1
ATOM 894 N N . ASN A 1 109 ? -8.309 0.296 28.329 1.00 83.69 109 ASN A N 1
ATOM 895 C CA . ASN A 1 109 ? -9.154 -0.096 29.448 1.00 83.69 109 ASN A CA 1
ATOM 896 C C . ASN A 1 109 ? -10.397 -0.874 29.015 1.00 83.69 109 ASN A C 1
ATOM 898 O O . ASN A 1 109 ? -11.037 -1.472 29.884 1.00 83.69 109 ASN A O 1
ATOM 902 N N . HIS A 1 110 ? -10.689 -0.957 27.712 1.00 83.00 110 HIS A N 1
ATOM 903 C CA . HIS A 1 110 ? -11.836 -1.695 27.194 1.00 83.00 110 HIS A CA 1
ATOM 904 C C . HIS A 1 110 ? -11.840 -3.147 27.725 1.00 83.00 110 HIS A C 1
ATOM 906 O O . HIS A 1 110 ? -10.785 -3.797 27.782 1.00 83.00 110 HIS A O 1
ATOM 912 N N . PRO A 1 111 ? -12.992 -3.683 28.170 1.00 81.38 111 PRO A N 1
ATOM 913 C CA . PRO A 1 111 ? -13.073 -5.015 28.784 1.00 81.38 111 PRO A CA 1
ATOM 914 C C . PRO A 1 111 ? -12.735 -6.152 27.809 1.00 81.38 111 PRO A C 1
ATOM 916 O O . PRO A 1 111 ? -12.353 -7.231 28.247 1.00 81.38 111 PRO A O 1
ATOM 919 N N . LYS A 1 112 ? -12.828 -5.898 26.500 1.00 83.06 112 LYS A N 1
ATOM 920 C CA . LYS A 1 112 ? -12.495 -6.848 25.428 1.00 83.06 112 LYS A CA 1
ATOM 921 C C . LYS A 1 112 ? -11.156 -6.551 24.735 1.00 83.06 112 LYS A C 1
ATOM 923 O O . LYS A 1 112 ? -10.952 -6.958 23.599 1.00 83.06 112 LYS A O 1
ATOM 928 N N . PHE A 1 113 ? -10.244 -5.834 25.393 1.00 82.88 113 PHE A N 1
ATOM 929 C CA . PHE A 1 113 ? -8.890 -5.633 24.869 1.00 82.88 113 PHE A CA 1
ATOM 930 C C . PHE A 1 113 ? -8.098 -6.953 24.919 1.00 82.88 113 PHE A C 1
ATOM 932 O O . PHE A 1 113 ? -8.075 -7.627 25.956 1.00 82.88 113 PHE A O 1
ATOM 939 N N . LEU A 1 114 ? -7.480 -7.347 23.804 1.00 83.69 114 LEU A N 1
ATOM 940 C CA . LEU A 1 114 ? -6.769 -8.623 23.670 1.00 83.69 114 LEU A CA 1
ATOM 941 C C . LEU A 1 114 ? -5.349 -8.558 24.247 1.00 83.69 114 LEU A C 1
ATOM 943 O O . LEU A 1 114 ? -4.691 -7.514 24.258 1.00 83.69 114 LEU A O 1
ATOM 947 N N . ASN A 1 115 ? -4.835 -9.707 24.691 1.00 82.94 115 ASN A N 1
ATOM 948 C CA . ASN A 1 115 ? -3.431 -9.814 25.087 1.00 82.94 115 ASN A CA 1
ATOM 949 C C . ASN A 1 115 ? -2.519 -9.547 23.879 1.00 82.94 115 ASN A C 1
ATOM 951 O O . ASN A 1 115 ? -2.656 -10.184 22.837 1.00 82.94 115 ASN A O 1
ATOM 955 N N . ASN A 1 116 ? -1.562 -8.624 24.026 1.00 85.62 116 ASN A N 1
ATOM 956 C CA . ASN A 1 116 ? -0.656 -8.198 22.950 1.00 85.62 116 ASN A CA 1
ATOM 957 C C . ASN A 1 116 ? -1.376 -7.661 21.697 1.00 85.62 116 ASN A C 1
ATOM 959 O O . ASN A 1 116 ? -0.844 -7.793 20.594 1.00 85.62 116 ASN A O 1
ATOM 963 N N . GLN A 1 117 ? -2.554 -7.043 21.853 1.00 82.44 117 GLN A N 1
ATOM 964 C CA . GLN A 1 117 ? -3.384 -6.576 20.736 1.00 82.44 117 GLN A CA 1
ATOM 965 C C . GLN A 1 117 ? -2.616 -5.731 19.707 1.00 82.44 117 GLN A C 1
ATOM 967 O O . GLN A 1 117 ? -2.688 -6.030 18.521 1.00 82.44 117 GLN A O 1
ATOM 972 N N . ILE A 1 118 ? -1.786 -4.777 20.147 1.00 85.00 118 ILE A N 1
ATOM 973 C CA . ILE A 1 118 ? -0.958 -3.957 19.241 1.00 85.00 118 ILE A CA 1
ATOM 974 C C . ILE A 1 118 ? -0.063 -4.843 18.355 1.00 85.00 118 ILE A C 1
ATOM 976 O O . ILE A 1 118 ? 0.055 -4.630 17.152 1.00 85.00 118 ILE A O 1
ATOM 980 N N . SER A 1 119 ? 0.551 -5.882 18.929 1.00 83.50 119 SER A N 1
ATOM 981 C CA . SER A 1 119 ? 1.393 -6.813 18.169 1.00 83.50 119 SER A CA 1
ATOM 982 C C . SER A 1 119 ? 0.574 -7.673 17.205 1.00 83.50 119 SER A C 1
ATOM 984 O O . SER A 1 119 ? 1.050 -7.969 16.111 1.00 83.50 119 SER A O 1
ATOM 986 N N . LEU A 1 120 ? -0.642 -8.076 17.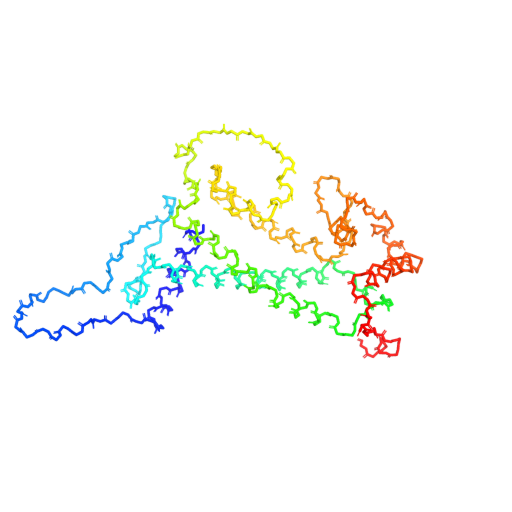585 1.00 82.69 120 LEU A N 1
ATOM 987 C CA . LEU A 1 120 ? -1.545 -8.832 16.713 1.00 82.69 120 LEU A CA 1
ATOM 988 C C . LEU A 1 120 ? -1.976 -7.996 15.504 1.00 82.69 120 LEU A C 1
ATOM 990 O O . LEU A 1 120 ? -1.879 -8.476 14.378 1.00 82.69 120 LEU A O 1
ATOM 994 N N . GLU A 1 121 ? -2.350 -6.737 15.722 1.00 82.50 121 GLU A N 1
ATOM 995 C CA . GLU A 1 121 ? -2.713 -5.791 14.662 1.00 82.50 121 GLU A CA 1
ATOM 996 C C . GLU A 1 121 ? -1.526 -5.522 13.728 1.00 82.50 121 GLU A C 1
ATOM 998 O O . GLU A 1 121 ? -1.655 -5.633 12.507 1.00 82.50 121 GLU A O 1
ATOM 1003 N N . MET A 1 122 ? -0.329 -5.299 14.285 1.00 84.88 122 MET A N 1
ATOM 1004 C CA . MET A 1 122 ? 0.901 -5.174 13.497 1.00 84.88 122 MET A CA 1
ATOM 1005 C C . MET A 1 122 ? 1.195 -6.435 12.676 1.00 84.88 122 MET A C 1
ATOM 1007 O O . MET A 1 122 ? 1.551 -6.335 11.502 1.00 84.88 122 MET A O 1
ATOM 1011 N N . LYS A 1 123 ? 1.065 -7.635 13.256 1.00 84.56 123 LYS A N 1
ATOM 1012 C CA . LYS A 1 123 ? 1.295 -8.902 12.539 1.00 84.56 123 LYS A CA 1
ATOM 1013 C C . LYS A 1 123 ? 0.282 -9.100 11.418 1.00 84.56 123 LYS A C 1
ATOM 1015 O O . LYS A 1 123 ? 0.675 -9.496 10.324 1.00 84.56 123 LYS A O 1
ATOM 1020 N N . GLN A 1 124 ? -0.989 -8.808 11.676 1.00 81.88 124 GLN A N 1
ATOM 1021 C CA . GLN A 1 124 ? -2.057 -8.924 10.689 1.00 81.88 124 GLN A CA 1
ATOM 1022 C C . GLN A 1 124 ? -1.816 -7.974 9.512 1.00 81.88 124 GLN A C 1
ATOM 1024 O O . GLN A 1 124 ? -1.817 -8.413 8.361 1.00 81.88 124 GLN A O 1
ATOM 1029 N N . ALA A 1 125 ? -1.508 -6.704 9.794 1.00 80.19 125 ALA A N 1
ATOM 1030 C CA . ALA A 1 125 ? -1.182 -5.717 8.769 1.00 80.19 125 ALA A CA 1
ATOM 1031 C C . ALA A 1 125 ? 0.040 -6.147 7.938 1.00 80.19 125 ALA A C 1
ATOM 1033 O O . ALA A 1 125 ? -0.023 -6.194 6.709 1.00 80.19 125 ALA A O 1
ATOM 1034 N N . ASN A 1 126 ? 1.135 -6.547 8.594 1.00 84.94 126 ASN A N 1
ATOM 1035 C CA . ASN A 1 126 ? 2.363 -6.971 7.912 1.00 84.94 126 ASN A CA 1
ATOM 1036 C C . ASN A 1 126 ? 2.212 -8.274 7.119 1.00 84.94 126 ASN A C 1
ATOM 1038 O O . ASN A 1 126 ? 2.915 -8.464 6.130 1.00 84.94 126 ASN A O 1
ATOM 1042 N N . ARG A 1 127 ? 1.287 -9.159 7.507 1.00 84.06 127 ARG A N 1
ATOM 1043 C CA . ARG A 1 127 ? 0.975 -10.373 6.742 1.00 84.06 127 ARG A CA 1
ATOM 1044 C C . ARG A 1 127 ? 0.129 -10.072 5.503 1.00 84.06 127 ARG A C 1
ATOM 1046 O O . ARG A 1 127 ? 0.316 -10.721 4.477 1.00 84.06 127 ARG A O 1
ATOM 1053 N N . ALA A 1 128 ? -0.780 -9.102 5.589 1.00 81.00 128 ALA A N 1
ATOM 1054 C CA . ALA A 1 128 ? -1.670 -8.733 4.491 1.00 81.00 128 ALA A CA 1
ATOM 1055 C C . ALA A 1 128 ? -0.982 -7.857 3.428 1.00 81.00 128 ALA A C 1
ATOM 1057 O O . ALA A 1 128 ? -1.224 -8.034 2.232 1.00 81.00 128 ALA A O 1
ATOM 1058 N N . MET A 1 129 ? -0.098 -6.942 3.845 1.00 83.25 129 MET A N 1
ATOM 1059 C CA . MET A 1 129 ? 0.533 -5.953 2.959 1.00 83.25 129 MET A CA 1
ATOM 1060 C C . MET A 1 129 ? 1.234 -6.547 1.721 1.00 83.25 129 MET A C 1
ATOM 1062 O O . MET A 1 129 ? 0.985 -6.037 0.628 1.00 83.25 129 MET A O 1
ATOM 1066 N N . PRO A 1 130 ? 2.046 -7.620 1.813 1.00 86.12 130 PRO A N 1
ATOM 1067 C CA . PRO A 1 130 ? 2.686 -8.208 0.635 1.00 86.12 130 PRO A CA 1
ATOM 1068 C C . PRO A 1 130 ? 1.677 -8.749 -0.382 1.00 86.12 130 PRO A C 1
ATOM 1070 O O . PRO A 1 130 ? 1.851 -8.561 -1.581 1.00 86.12 130 PRO A O 1
ATOM 1073 N N . ILE A 1 131 ? 0.599 -9.385 0.088 1.00 84.44 131 ILE A N 1
ATOM 1074 C CA . ILE A 1 131 ? -0.433 -9.963 -0.782 1.00 84.44 131 ILE A CA 1
ATOM 1075 C C . ILE A 1 131 ? -1.143 -8.847 -1.555 1.00 84.44 131 ILE A C 1
ATOM 1077 O O . ILE A 1 131 ? -1.309 -8.943 -2.770 1.00 84.44 131 ILE A O 1
ATOM 1081 N N . MET A 1 132 ? -1.498 -7.754 -0.873 1.00 77.81 132 MET A N 1
ATOM 1082 C CA . MET A 1 132 ? -2.083 -6.584 -1.532 1.00 77.81 132 MET A CA 1
ATOM 1083 C C . MET A 1 132 ? -1.103 -5.937 -2.515 1.00 77.81 132 MET A C 1
ATOM 1085 O O . MET A 1 132 ? -1.488 -5.626 -3.639 1.00 77.81 132 MET A O 1
ATOM 1089 N N . ALA A 1 133 ? 0.172 -5.795 -2.136 1.00 83.19 133 ALA A N 1
ATOM 1090 C CA . ALA A 1 133 ? 1.199 -5.220 -2.999 1.00 83.19 133 ALA A CA 1
ATOM 1091 C C . ALA A 1 133 ? 1.409 -6.031 -4.287 1.00 83.19 133 ALA A C 1
ATOM 1093 O O . ALA A 1 133 ? 1.634 -5.431 -5.333 1.00 83.19 133 ALA A O 1
ATOM 1094 N N . VAL A 1 134 ? 1.280 -7.365 -4.250 1.00 86.31 134 VAL A N 1
ATOM 1095 C CA . VAL A 1 134 ? 1.292 -8.205 -5.463 1.00 86.31 134 VAL A CA 1
ATOM 1096 C C . VAL A 1 134 ? 0.134 -7.837 -6.391 1.00 86.31 134 VAL A C 1
ATOM 1098 O O . VAL A 1 134 ? 0.365 -7.565 -7.569 1.00 86.31 134 VAL A O 1
ATOM 1101 N N . CYS A 1 135 ? -1.099 -7.780 -5.878 1.00 79.25 135 CYS A N 1
ATOM 1102 C CA . CYS A 1 135 ? -2.275 -7.419 -6.677 1.00 79.25 135 CYS A CA 1
ATOM 1103 C C . CYS A 1 135 ? -2.138 -6.020 -7.302 1.00 79.25 135 CYS A C 1
ATOM 1105 O O . CYS A 1 135 ? -2.432 -5.819 -8.484 1.00 79.25 135 CYS A O 1
ATOM 1107 N N . THR A 1 136 ? -1.628 -5.057 -6.535 1.00 79.44 136 THR A N 1
ATOM 1108 C CA . THR A 1 136 ? -1.370 -3.699 -7.023 1.00 79.44 136 THR A CA 1
ATOM 1109 C C . THR A 1 136 ? -0.261 -3.679 -8.076 1.00 79.44 136 THR A C 1
ATOM 1111 O O . THR A 1 136 ? -0.430 -3.075 -9.134 1.00 79.44 136 THR A O 1
ATOM 1114 N N . ALA A 1 137 ? 0.844 -4.394 -7.845 1.00 84.88 137 ALA A N 1
ATOM 1115 C CA . ALA A 1 137 ? 1.967 -4.467 -8.776 1.00 84.88 137 ALA A CA 1
ATOM 1116 C C . ALA A 1 137 ? 1.561 -5.047 -10.135 1.00 84.88 137 ALA A C 1
ATOM 1118 O O . ALA A 1 137 ? 1.997 -4.532 -11.162 1.00 84.88 137 ALA A O 1
ATOM 1119 N N . LEU A 1 138 ? 0.681 -6.056 -10.165 1.00 85.94 138 LEU A N 1
ATOM 1120 C CA . LEU A 1 138 ? 0.117 -6.575 -11.419 1.00 85.94 138 LEU A CA 1
ATOM 1121 C C . LEU A 1 138 ? -0.581 -5.472 -12.221 1.00 85.94 138 LEU A C 1
ATOM 1123 O O . LEU A 1 138 ? -0.399 -5.367 -13.436 1.00 85.94 138 LEU A O 1
ATOM 1127 N N . THR A 1 139 ? -1.332 -4.612 -11.537 1.00 78.56 139 THR A N 1
ATOM 1128 C CA . THR A 1 139 ? -2.045 -3.513 -12.191 1.00 78.56 139 THR A CA 1
ATOM 1129 C C . THR A 1 139 ? -1.085 -2.420 -12.663 1.00 78.56 139 THR A C 1
ATOM 1131 O O . THR A 1 139 ? -1.224 -1.910 -13.773 1.00 78.56 139 THR A O 1
ATOM 1134 N N . PHE A 1 140 ? -0.045 -2.119 -11.883 1.00 83.12 140 PHE A N 1
ATOM 1135 C CA . PHE A 1 140 ? 1.008 -1.187 -12.289 1.00 83.12 140 PHE A CA 1
ATOM 1136 C C . PHE A 1 140 ? 1.839 -1.687 -13.471 1.00 83.12 140 PHE A C 1
ATOM 1138 O O . PHE A 1 140 ? 2.227 -0.890 -14.321 1.00 83.12 140 PHE A O 1
ATOM 1145 N N . VAL A 1 141 ? 2.084 -2.995 -13.577 1.00 84.81 141 VAL A N 1
ATOM 1146 C CA . VAL A 1 141 ? 2.738 -3.570 -14.760 1.00 84.81 141 VAL A CA 1
ATOM 1147 C C . VAL A 1 141 ? 1.867 -3.378 -16.000 1.00 84.81 141 VAL A C 1
ATOM 1149 O O . VAL A 1 141 ? 2.375 -2.990 -17.050 1.00 84.81 141 VAL A O 1
ATOM 1152 N N . ALA A 1 142 ? 0.552 -3.586 -15.894 1.00 78.62 142 ALA A N 1
ATOM 1153 C CA . ALA A 1 142 ? -0.360 -3.280 -16.995 1.00 78.62 142 ALA A CA 1
ATOM 1154 C C . ALA A 1 142 ? -0.307 -1.783 -17.368 1.00 78.62 142 ALA A C 1
ATOM 1156 O O . ALA A 1 142 ? -0.252 -1.434 -18.549 1.00 78.62 142 ALA A O 1
ATOM 1157 N N . GLU A 1 143 ? -0.229 -0.897 -16.372 1.00 75.81 143 GLU A N 1
ATOM 1158 C CA . GLU A 1 143 ? -0.098 0.546 -16.581 1.00 75.81 143 GLU A CA 1
ATOM 1159 C C . GLU A 1 143 ? 1.156 0.921 -17.378 1.00 75.81 143 GLU A C 1
ATOM 1161 O O . GLU A 1 143 ? 1.041 1.552 -18.430 1.00 75.81 143 GLU A O 1
ATOM 1166 N N . VAL A 1 144 ? 2.346 0.503 -16.929 1.00 81.00 144 VAL A N 1
ATOM 1167 C CA . VAL A 1 144 ? 3.619 0.875 -17.582 1.00 81.00 144 VAL A CA 1
ATOM 1168 C C . VAL A 1 144 ? 3.773 0.282 -18.980 1.00 81.00 144 VAL A C 1
ATOM 1170 O O . VAL A 1 144 ? 4.543 0.794 -19.789 1.00 81.00 144 VAL A O 1
ATOM 1173 N N . ARG A 1 145 ? 3.024 -0.781 -19.292 1.00 80.69 145 ARG A N 1
ATOM 1174 C CA . ARG A 1 145 ? 2.995 -1.390 -20.628 1.00 80.69 145 ARG A CA 1
ATOM 1175 C C . ARG A 1 145 ? 1.972 -0.751 -21.567 1.00 80.69 145 ARG A C 1
ATOM 1177 O O . ARG A 1 145 ? 1.827 -1.208 -22.698 1.00 80.69 145 ARG A O 1
ATOM 1184 N N . GLY A 1 146 ? 1.300 0.313 -21.130 1.00 70.38 146 GLY A N 1
ATOM 1185 C CA . GLY A 1 146 ? 0.401 1.098 -21.971 1.00 70.38 146 GLY A CA 1
ATOM 1186 C C . GLY A 1 146 ? -1.008 0.524 -22.092 1.00 70.38 146 GLY A C 1
ATOM 1187 O O . GLY A 1 146 ? -1.755 0.946 -22.970 1.00 70.38 146 GLY A O 1
ATOM 1188 N N . PHE A 1 147 ? -1.404 -0.405 -21.212 1.00 68.44 147 PHE A N 1
ATOM 1189 C CA . PHE A 1 147 ? -2.816 -0.787 -21.094 1.00 68.44 147 PHE A CA 1
ATOM 1190 C C . PHE A 1 147 ? -3.649 0.329 -20.434 1.00 68.44 147 PHE A C 1
ATOM 1192 O O . PHE A 1 147 ? -4.870 0.354 -20.588 1.00 68.44 147 PHE A O 1
ATOM 1199 N N . CYS A 1 148 ? -2.998 1.284 -19.755 1.00 60.34 148 CYS A N 1
ATOM 1200 C CA . CYS A 1 148 ? -3.628 2.507 -19.265 1.00 60.34 148 CYS A CA 1
ATOM 1201 C C . CYS A 1 148 ? -3.624 3.628 -20.312 1.00 60.34 148 CYS A C 1
ATOM 1203 O O . CYS A 1 148 ? -2.590 3.933 -20.903 1.00 60.34 148 CYS A O 1
ATOM 1205 N N . LYS A 1 149 ? -4.754 4.328 -20.460 1.00 59.72 149 LYS A N 1
ATOM 1206 C CA . LYS A 1 149 ? -4.905 5.540 -21.280 1.00 59.72 149 LYS A CA 1
ATOM 1207 C C . LYS A 1 149 ? -4.486 6.793 -20.493 1.00 59.72 149 LYS A C 1
ATOM 1209 O O . LYS A 1 149 ? -5.220 7.777 -20.406 1.00 59.72 149 LYS A O 1
ATOM 1214 N N . LEU A 1 150 ? -3.294 6.742 -19.897 1.00 56.78 150 LEU A N 1
ATOM 1215 C CA . LEU A 1 150 ? -2.677 7.875 -19.207 1.00 56.78 150 LEU A CA 1
ATOM 1216 C C . LEU A 1 150 ? -1.972 8.761 -20.230 1.00 56.78 150 LEU A C 1
ATOM 1218 O O . LEU A 1 150 ? -0.961 8.371 -20.811 1.00 56.78 150 LEU A O 1
ATOM 1222 N N . TYR A 1 151 ? -2.511 9.959 -20.439 1.00 59.56 151 TYR A N 1
ATOM 1223 C CA . TYR A 1 151 ? -1.943 10.931 -21.363 1.00 59.56 151 TYR A CA 1
ATOM 1224 C C . TYR A 1 151 ? -1.147 11.983 -20.608 1.00 59.56 151 TYR A C 1
ATOM 1226 O O . TYR A 1 151 ? -1.546 12.493 -19.563 1.00 59.56 151 TYR A O 1
ATOM 1234 N N . ASP A 1 152 ? -0.010 12.311 -21.192 1.00 58.88 152 ASP A N 1
ATOM 1235 C CA . ASP A 1 152 ? 0.921 13.316 -20.710 1.00 58.88 152 ASP A CA 1
ATOM 1236 C C . ASP A 1 152 ? 0.313 14.735 -20.784 1.00 58.88 152 ASP A C 1
ATOM 1238 O O . ASP A 1 152 ? 0.426 15.512 -19.838 1.00 58.88 152 ASP A O 1
ATOM 1242 N N . ALA A 1 153 ? -0.433 15.032 -21.853 1.00 56.56 153 ALA A N 1
ATOM 1243 C CA . ALA A 1 153 ? -1.171 16.281 -22.029 1.00 56.56 153 ALA A CA 1
ATOM 1244 C C . ALA A 1 153 ? -2.631 16.001 -22.415 1.00 56.56 153 ALA A C 1
ATOM 1246 O O . ALA A 1 153 ? -2.924 15.048 -23.138 1.00 56.56 153 ALA A O 1
ATOM 1247 N N . THR A 1 154 ? -3.553 16.853 -21.955 1.00 53.78 154 THR A N 1
ATOM 1248 C CA . THR A 1 154 ? -5.007 16.720 -22.189 1.00 53.78 154 THR A CA 1
ATOM 1249 C C . THR A 1 154 ? -5.392 16.723 -23.672 1.00 53.78 154 THR A C 1
ATOM 1251 O O . THR A 1 154 ? -6.430 16.180 -24.030 1.00 53.78 154 THR A O 1
ATOM 1254 N N . GLU A 1 155 ? -4.561 17.326 -24.523 1.00 56.00 155 GLU A N 1
ATOM 1255 C CA . GLU A 1 155 ? -4.713 17.387 -25.984 1.00 56.00 155 GLU A CA 1
ATOM 1256 C C . GLU A 1 155 ? -4.440 16.050 -26.691 1.00 56.00 155 GLU A C 1
ATOM 1258 O O . GLU A 1 155 ? -4.953 15.814 -27.781 1.00 56.00 155 GLU A O 1
ATOM 1263 N N . ASN A 1 156 ? -3.677 15.157 -26.050 1.00 55.12 156 ASN A N 1
ATOM 1264 C CA . ASN A 1 156 ? -3.297 13.855 -26.601 1.00 55.12 156 ASN A CA 1
ATOM 1265 C C . ASN A 1 156 ? -4.318 12.749 -26.272 1.00 55.12 156 ASN A C 1
ATOM 1267 O O . ASN A 1 156 ? -4.166 11.619 -26.738 1.00 55.12 156 ASN A O 1
ATOM 1271 N N . GLY A 1 157 ? -5.345 13.060 -25.471 1.00 52.62 157 GLY A N 1
ATOM 1272 C CA . GLY A 1 157 ? -6.446 12.160 -25.129 1.00 52.62 157 GLY A CA 1
ATOM 1273 C C . GLY A 1 157 ? -7.746 12.520 -25.861 1.00 52.62 157 GLY A C 1
ATOM 1274 O O . GLY A 1 157 ? -7.946 13.673 -26.243 1.00 52.62 157 GLY A O 1
ATOM 1275 N N . PRO A 1 158 ? -8.673 11.565 -26.055 1.00 40.97 158 PRO A N 1
ATOM 1276 C CA . PRO A 1 158 ? -9.994 11.878 -26.588 1.00 40.97 158 PRO A CA 1
ATOM 1277 C C . PRO A 1 158 ? -10.747 12.724 -25.545 1.00 40.97 158 PRO A C 1
ATOM 1279 O O . PRO A 1 158 ? -10.727 12.397 -24.362 1.00 40.97 158 PRO A O 1
ATOM 1282 N N . GLY A 1 159 ? -11.348 13.840 -25.966 1.00 45.69 159 GLY A N 1
ATOM 1283 C CA . GLY A 1 159 ? -11.846 14.916 -25.096 1.00 45.69 159 GLY A CA 1
ATOM 1284 C C . GLY A 1 159 ? -12.818 14.555 -23.948 1.00 45.69 159 GLY A C 1
ATOM 1285 O O . GLY A 1 159 ? -13.293 13.436 -23.779 1.00 45.69 159 GLY A O 1
ATOM 1286 N N . ARG A 1 160 ? -13.108 15.579 -23.132 1.00 42.16 160 ARG A N 1
ATOM 1287 C CA . ARG A 1 160 ? -13.764 15.556 -21.806 1.00 42.16 160 ARG A CA 1
ATOM 1288 C C . ARG A 1 160 ? -15.181 14.932 -21.817 1.00 42.16 160 ARG A C 1
ATOM 1290 O O . ARG A 1 160 ? -16.057 15.461 -22.491 1.00 42.16 160 ARG A O 1
ATOM 1297 N N . CYS A 1 161 ? -15.433 13.890 -21.010 1.00 36.75 161 CYS A N 1
ATOM 1298 C CA . CYS A 1 161 ? -16.767 13.285 -20.821 1.00 36.75 161 CYS A CA 1
ATOM 1299 C C . CYS A 1 161 ? -17.048 12.996 -19.325 1.00 36.75 161 CYS A C 1
ATOM 1301 O O . CYS A 1 161 ? -16.212 12.402 -18.651 1.00 36.75 161 CYS A O 1
ATOM 1303 N N . HIS A 1 162 ? -18.212 13.421 -18.816 1.00 39.66 162 HIS A N 1
ATOM 1304 C CA . HIS A 1 162 ? -18.725 13.197 -17.449 1.00 39.66 162 HIS A CA 1
ATOM 1305 C C . HIS A 1 162 ? -19.829 12.114 -17.437 1.00 39.66 162 HIS A C 1
ATOM 1307 O O . HIS A 1 162 ? -20.522 12.000 -18.445 1.00 39.66 162 HIS A O 1
ATOM 1313 N N . VAL A 1 163 ? -20.022 11.409 -16.298 1.00 32.03 163 VAL A N 1
ATOM 1314 C CA . VAL A 1 163 ? -21.289 10.959 -15.630 1.00 32.03 163 VAL A CA 1
ATOM 1315 C C . VAL A 1 163 ? -21.040 9.681 -14.783 1.00 32.03 163 VAL A C 1
ATOM 1317 O O . VAL A 1 163 ? -20.403 8.753 -15.261 1.00 32.03 163 VAL A O 1
ATOM 1320 N N . PHE A 1 164 ? -21.530 9.671 -13.531 1.00 32.91 164 PHE A N 1
ATOM 1321 C CA . PHE A 1 164 ? -21.284 8.705 -12.430 1.00 32.91 164 PHE A CA 1
ATOM 1322 C C . PHE A 1 164 ? -22.485 7.724 -12.273 1.00 32.91 164 PHE A C 1
ATOM 1324 O O . PHE A 1 164 ? -23.631 8.180 -12.339 1.00 32.91 164 PHE A O 1
ATOM 1331 N N . HIS A 1 165 ? -22.268 6.414 -12.057 1.00 35.16 165 HIS A N 1
ATOM 1332 C CA . HIS A 1 165 ? -23.290 5.357 -11.866 1.00 35.16 165 HIS A CA 1
ATOM 1333 C C . HIS A 1 165 ? -23.001 4.397 -10.668 1.00 35.16 165 HIS A C 1
ATOM 1335 O O . HIS A 1 165 ? -21.896 3.879 -10.537 1.00 35.16 165 HIS A O 1
ATOM 1341 N N . PRO A 1 166 ? -24.009 4.013 -9.849 1.00 34.31 166 PRO A N 1
ATOM 1342 C CA . PRO A 1 166 ? -23.892 3.296 -8.554 1.00 34.31 166 PRO A CA 1
ATOM 1343 C C . PRO A 1 166 ? -23.207 1.906 -8.489 1.00 34.31 166 PRO A C 1
ATOM 1345 O O . PRO A 1 166 ? -23.059 1.366 -7.396 1.00 34.31 166 PRO A O 1
ATOM 1348 N N . LEU A 1 167 ? -22.720 1.338 -9.599 1.00 41.22 167 LEU A N 1
ATOM 1349 C CA . LEU A 1 167 ? -21.783 0.192 -9.581 1.00 41.22 167 LEU A CA 1
ATOM 1350 C C . LEU A 1 167 ? -20.340 0.628 -9.225 1.00 41.22 167 LEU A C 1
ATOM 1352 O O . LEU A 1 167 ? -19.508 -0.198 -8.848 1.00 41.22 167 LEU A O 1
ATOM 1356 N N . GLU A 1 168 ? -20.057 1.933 -9.277 1.00 40.00 168 GLU A N 1
ATOM 1357 C CA . GLU A 1 168 ? -18.765 2.568 -8.970 1.00 40.00 168 GLU A CA 1
ATOM 1358 C C . GLU A 1 168 ? -18.356 2.471 -7.489 1.00 40.00 168 GLU A C 1
ATOM 1360 O O . GLU A 1 168 ? -17.166 2.503 -7.180 1.00 40.00 168 GLU A O 1
ATOM 1365 N N . GLY A 1 169 ? -19.312 2.270 -6.575 1.00 39.41 169 GLY A N 1
ATOM 1366 C CA . GLY A 1 169 ? -19.037 2.054 -5.147 1.00 39.41 169 GLY A CA 1
ATOM 1367 C C . GLY A 1 169 ? -18.477 0.663 -4.820 1.00 39.41 169 GLY A C 1
ATOM 1368 O O . GLY A 1 169 ? -17.690 0.523 -3.895 1.00 39.41 169 GLY A O 1
ATOM 1369 N N . PHE A 1 170 ? -18.815 -0.371 -5.600 1.00 38.31 170 PHE A N 1
ATOM 1370 C CA . PHE A 1 170 ? -18.205 -1.704 -5.459 1.00 38.31 170 PHE A CA 1
ATOM 1371 C C . PHE A 1 170 ? -16.891 -1.807 -6.244 1.00 38.31 170 PHE A C 1
ATOM 1373 O O . PHE A 1 170 ? -15.975 -2.524 -5.851 1.00 38.31 170 PHE A O 1
ATOM 1380 N N . ALA A 1 171 ? -16.761 -1.025 -7.321 1.00 46.12 171 ALA A N 1
ATOM 1381 C CA . ALA A 1 171 ? -15.494 -0.856 -8.008 1.00 46.12 171 ALA A CA 1
ATOM 1382 C C . ALA A 1 171 ? -14.448 -0.188 -7.104 1.00 46.12 171 ALA A C 1
ATOM 1384 O O . ALA A 1 171 ? -13.309 -0.580 -7.213 1.00 46.12 171 ALA A O 1
ATOM 1385 N N . GLN A 1 172 ? -14.814 0.742 -6.215 1.00 41.66 172 GLN A N 1
ATOM 1386 C CA . GLN A 1 172 ? -14.025 1.677 -5.377 1.00 41.66 172 GLN A CA 1
ATOM 1387 C C . GLN A 1 172 ? -12.541 1.391 -5.001 1.00 41.66 172 GLN A C 1
ATOM 1389 O O . GLN A 1 172 ? -11.815 2.353 -4.754 1.00 41.66 172 GLN A O 1
ATOM 1394 N N . SER A 1 173 ? -12.033 0.155 -5.011 1.00 46.44 173 SER A N 1
ATOM 1395 C CA . SER A 1 173 ? -10.589 -0.157 -4.921 1.00 46.44 173 SER A CA 1
ATOM 1396 C C . SER A 1 173 ? -9.877 -0.341 -6.279 1.00 46.44 173 SER A C 1
ATOM 1398 O O . SER A 1 173 ? -8.688 -0.067 -6.404 1.00 46.44 173 SER A O 1
ATOM 1400 N N . VAL A 1 174 ? -10.598 -0.752 -7.320 1.00 49.31 174 VAL A N 1
ATOM 1401 C CA . VAL A 1 174 ? -10.133 -1.019 -8.691 1.00 49.31 174 VAL A CA 1
ATOM 1402 C C . VAL A 1 174 ? -9.982 0.258 -9.566 1.00 49.31 174 VAL A C 1
ATOM 1404 O O . VAL A 1 174 ? -9.034 0.326 -10.353 1.00 49.31 174 VAL A O 1
ATOM 1407 N N . PRO A 1 175 ? -10.814 1.320 -9.442 1.00 47.50 175 PRO A N 1
ATOM 1408 C CA . PRO A 1 175 ? -10.723 2.545 -10.223 1.00 47.50 175 PRO A CA 1
ATOM 1409 C C . PRO A 1 175 ? -9.440 3.337 -10.026 1.00 47.50 175 PRO A C 1
ATOM 1411 O O . PRO A 1 175 ? -9.059 4.017 -10.957 1.00 47.50 175 PRO A O 1
ATOM 1414 N N . TYR A 1 176 ? -8.710 3.287 -8.910 1.00 55.53 176 TYR A N 1
ATOM 1415 C CA . TYR A 1 176 ? -7.470 4.084 -8.867 1.00 55.53 176 TYR A CA 1
ATOM 1416 C C . TYR A 1 176 ? -6.498 3.665 -9.972 1.00 55.53 176 TYR A C 1
ATOM 1418 O O . TYR A 1 176 ? -5.874 4.512 -10.595 1.00 55.53 176 TYR A O 1
ATOM 1426 N N . HIS A 1 177 ? -6.483 2.385 -10.329 1.00 57.84 177 HIS A N 1
ATOM 1427 C CA . HIS A 1 177 ? -5.604 1.884 -11.377 1.00 57.84 177 HIS A CA 1
ATOM 1428 C C . HIS A 1 177 ? -6.324 1.622 -12.708 1.00 57.84 177 HIS A C 1
ATOM 1430 O O . HIS A 1 177 ? -5.706 1.760 -13.759 1.00 57.84 177 HIS A O 1
ATOM 1436 N N . ILE A 1 178 ? -7.636 1.336 -12.697 1.00 59.84 178 ILE A N 1
ATOM 1437 C CA . ILE A 1 178 ? -8.443 1.136 -13.917 1.00 59.84 178 ILE A CA 1
ATOM 1438 C C . ILE A 1 178 ? -9.120 2.427 -14.421 1.00 59.84 178 ILE A C 1
ATOM 1440 O O . ILE A 1 178 ? -9.331 2.579 -15.619 1.00 59.84 178 ILE A O 1
ATOM 1444 N N . ASN A 1 179 ? -9.422 3.416 -13.578 1.00 57.00 179 ASN A N 1
ATOM 1445 C CA . ASN A 1 179 ? -9.986 4.706 -14.017 1.00 57.00 179 ASN A CA 1
ATOM 1446 C C . ASN A 1 179 ? -9.045 5.433 -14.991 1.00 57.00 179 ASN A C 1
ATOM 1448 O O . ASN A 1 179 ? -9.542 5.895 -16.011 1.00 57.00 179 ASN A O 1
ATOM 1452 N N . PRO A 1 180 ? -7.708 5.446 -14.797 1.00 56.78 180 PRO A N 1
ATOM 1453 C CA . PRO A 1 180 ? -6.784 5.916 -15.829 1.00 56.78 180 PRO A CA 1
ATOM 1454 C C . PRO A 1 180 ? -6.698 5.002 -17.070 1.00 56.78 180 PRO A C 1
ATOM 1456 O O . PRO A 1 180 ? -6.197 5.426 -18.108 1.00 56.78 180 PRO A O 1
ATOM 1459 N N . MET A 1 181 ? -7.170 3.746 -17.005 1.00 57.12 181 MET A N 1
ATOM 1460 C CA . MET A 1 181 ? -7.340 2.874 -18.186 1.00 57.12 181 MET A CA 1
ATOM 1461 C C . MET A 1 181 ? -8.568 3.257 -19.014 1.00 57.12 181 MET A C 1
ATOM 1463 O O . MET A 1 181 ? -8.550 3.137 -20.240 1.00 57.12 181 MET A O 1
ATOM 1467 N N . LEU A 1 182 ? -9.630 3.722 -18.357 1.00 57.38 182 LEU A N 1
ATOM 1468 C CA . LEU A 1 182 ? -10.915 4.020 -18.986 1.00 57.38 182 LEU A CA 1
ATOM 1469 C C . LEU A 1 182 ? -11.067 5.504 -19.361 1.00 57.38 182 LEU A C 1
ATOM 1471 O O . LEU A 1 182 ? -11.686 5.800 -20.385 1.00 57.38 182 LEU A O 1
ATOM 1475 N N . PHE A 1 183 ? -10.460 6.420 -18.600 1.00 55.94 183 PHE A N 1
ATOM 1476 C CA . PHE A 1 183 ? -10.633 7.868 -18.729 1.00 55.94 183 PHE A CA 1
ATOM 1477 C C . PHE A 1 183 ? -9.295 8.629 -18.638 1.00 55.94 183 PHE A C 1
ATOM 1479 O O . PHE A 1 183 ? -8.443 8.290 -17.815 1.00 55.94 183 PHE A O 1
ATOM 1486 N N . PRO A 1 184 ? -9.098 9.689 -19.444 1.00 50.66 184 PRO A N 1
ATOM 1487 C CA . PRO A 1 184 ? -7.880 10.492 -19.416 1.00 50.66 184 PRO A CA 1
ATOM 1488 C C . PRO A 1 184 ? -7.777 11.286 -18.105 1.00 50.66 184 PRO A C 1
ATOM 1490 O O . PRO A 1 184 ? -8.653 12.089 -17.780 1.00 50.66 184 PRO A O 1
ATOM 1493 N N . LEU A 1 185 ? -6.684 11.094 -17.365 1.00 63.88 185 LEU A N 1
ATOM 1494 C CA . LEU A 1 185 ? -6.421 11.763 -16.089 1.00 63.88 185 LEU A CA 1
ATOM 1495 C C . LEU A 1 185 ? -5.029 12.407 -16.099 1.00 63.88 185 LEU A C 1
ATOM 1497 O O . LEU A 1 185 ? -4.070 11.822 -16.599 1.00 63.88 185 LEU A O 1
ATOM 1501 N N . ASN A 1 186 ? -4.906 13.609 -15.531 1.00 75.12 186 ASN A N 1
ATOM 1502 C CA . ASN A 1 186 ? -3.617 14.284 -15.393 1.00 75.12 186 ASN A CA 1
ATOM 1503 C C . ASN A 1 186 ? -2.710 13.531 -14.397 1.00 75.12 186 ASN A C 1
ATOM 1505 O O . ASN A 1 186 ? -3.129 13.252 -13.271 1.00 75.12 186 ASN A O 1
ATOM 1509 N N . LYS A 1 187 ? -1.457 13.256 -14.795 1.00 68.44 187 LYS A N 1
ATOM 1510 C CA . LYS A 1 187 ? -0.489 12.475 -14.000 1.00 68.44 187 LYS A CA 1
ATOM 1511 C C . LYS A 1 187 ? -0.251 13.049 -12.593 1.00 68.44 187 LYS A C 1
ATOM 1513 O O . LYS A 1 187 ? -0.190 12.285 -11.634 1.00 68.44 187 LYS A O 1
ATOM 1518 N N . LEU A 1 188 ? -0.168 14.374 -12.436 1.00 70.25 188 LEU A N 1
ATOM 1519 C CA . LEU A 1 188 ? 0.058 15.003 -11.127 1.00 70.25 188 LEU A CA 1
ATOM 1520 C C . LEU A 1 188 ? -1.180 14.909 -10.229 1.00 70.25 188 LEU A C 1
ATOM 1522 O O . LEU A 1 188 ? -1.067 14.559 -9.056 1.00 70.25 188 LEU A O 1
ATOM 1526 N N . ALA A 1 189 ? -2.364 15.177 -10.785 1.00 68.25 189 AL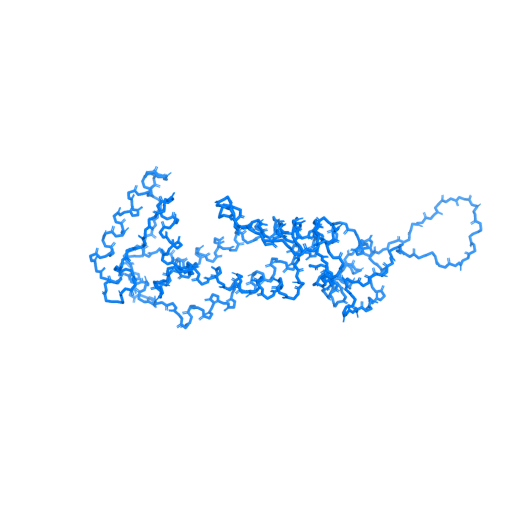A A N 1
ATOM 1527 C CA . ALA A 1 189 ? -3.624 15.024 -10.060 1.00 68.25 189 ALA A CA 1
ATOM 1528 C C . ALA A 1 189 ? -3.820 13.579 -9.579 1.00 68.25 189 ALA A C 1
ATOM 1530 O O . ALA A 1 189 ? -4.261 13.359 -8.454 1.00 68.25 189 ALA A O 1
ATOM 1531 N N . TYR A 1 190 ? -3.429 12.602 -10.401 1.00 70.75 190 TYR A N 1
ATOM 1532 C CA . TYR A 1 190 ? -3.442 11.191 -10.033 1.00 70.75 190 TYR A CA 1
ATOM 1533 C C . TYR A 1 190 ? -2.514 10.880 -8.853 1.00 70.75 190 TYR A C 1
ATOM 1535 O O . TYR A 1 190 ? -2.945 10.238 -7.896 1.00 70.75 190 TYR A O 1
ATOM 1543 N N . VAL A 1 191 ? -1.267 11.364 -8.880 1.00 71.25 191 VAL A N 1
ATOM 1544 C CA . VAL A 1 191 ? -0.311 11.161 -7.777 1.00 71.25 191 VAL A CA 1
ATOM 1545 C C . VAL A 1 191 ? -0.811 11.814 -6.486 1.00 71.25 191 VAL A C 1
ATOM 1547 O O . VAL A 1 191 ? -0.802 11.173 -5.438 1.00 71.25 191 VAL A O 1
ATOM 1550 N N . LEU A 1 192 ? -1.312 13.052 -6.550 1.00 75.00 192 LEU A N 1
ATOM 1551 C CA . LEU A 1 192 ? -1.851 13.754 -5.379 1.00 75.00 192 LEU A CA 1
ATOM 1552 C C . LEU A 1 192 ? -3.082 13.053 -4.799 1.00 75.00 192 LEU A C 1
ATOM 1554 O O . LEU A 1 192 ? -3.158 12.856 -3.587 1.00 75.00 192 LEU A O 1
ATOM 1558 N N . LEU A 1 193 ? -4.023 12.640 -5.653 1.00 72.38 193 LEU A N 1
ATOM 1559 C CA . LEU A 1 193 ? -5.198 11.885 -5.226 1.00 72.38 193 LEU A CA 1
ATOM 1560 C C . LEU A 1 193 ? -4.794 10.537 -4.622 1.00 72.38 193 LEU A C 1
ATOM 1562 O O . LEU A 1 193 ? -5.344 10.141 -3.602 1.00 72.38 193 LEU A O 1
ATOM 1566 N N . SER A 1 194 ? -3.795 9.868 -5.199 1.00 68.62 194 SER A N 1
ATOM 1567 C CA . SER A 1 194 ? -3.264 8.610 -4.669 1.00 68.62 194 SER A CA 1
ATOM 1568 C C . SER A 1 194 ? -2.671 8.803 -3.275 1.00 68.62 194 SER A C 1
ATOM 1570 O O . SER A 1 194 ? -2.992 8.034 -2.373 1.00 68.62 194 SER A O 1
ATOM 1572 N N . ILE A 1 195 ? -1.867 9.848 -3.053 1.00 74.88 195 ILE A N 1
ATOM 1573 C CA . ILE A 1 195 ? -1.337 10.176 -1.720 1.00 74.88 195 ILE A CA 1
ATOM 1574 C C . ILE A 1 195 ? -2.486 10.456 -0.747 1.00 74.88 195 ILE A C 1
ATOM 1576 O O . ILE A 1 195 ? -2.532 9.866 0.329 1.00 74.88 195 ILE A O 1
ATOM 1580 N N . PHE A 1 196 ? -3.439 11.309 -1.136 1.00 77.25 196 PHE A N 1
ATOM 1581 C CA . PHE A 1 196 ? -4.591 11.651 -0.302 1.00 77.25 196 PHE A CA 1
ATOM 1582 C C . PHE A 1 196 ? -5.395 10.413 0.108 1.00 77.25 196 PHE A C 1
ATOM 1584 O O . PHE A 1 196 ? -5.717 10.250 1.281 1.00 77.25 196 PHE A O 1
ATOM 1591 N N . VAL A 1 197 ? -5.679 9.518 -0.837 1.00 71.25 197 VAL A N 1
ATOM 1592 C CA . VAL A 1 197 ? -6.444 8.292 -0.588 1.00 71.25 197 VAL A CA 1
ATOM 1593 C C . VAL A 1 197 ? -5.681 7.346 0.326 1.00 71.25 197 VAL A C 1
ATOM 1595 O O . VAL A 1 197 ? -6.287 6.813 1.246 1.00 71.25 197 VAL A O 1
ATOM 1598 N N . ASN A 1 198 ? -4.365 7.198 0.150 1.00 68.69 198 ASN A N 1
ATOM 1599 C CA . ASN A 1 198 ? -3.537 6.394 1.054 1.00 68.69 198 ASN A CA 1
ATOM 1600 C C . ASN A 1 198 ? -3.573 6.944 2.494 1.00 68.69 198 ASN A C 1
ATOM 1602 O O . ASN A 1 198 ? -3.721 6.180 3.448 1.00 68.69 198 ASN A O 1
ATOM 1606 N N . LEU A 1 199 ? -3.512 8.269 2.667 1.00 73.75 199 LEU A N 1
ATOM 1607 C CA . LEU A 1 199 ? -3.653 8.892 3.989 1.00 73.75 199 LEU A CA 1
ATOM 1608 C C . LEU A 1 199 ? -5.053 8.680 4.569 1.00 73.75 199 LEU A C 1
ATOM 1610 O O . LEU A 1 199 ? -5.196 8.280 5.722 1.00 73.75 199 LEU A O 1
ATOM 1614 N N . TRP A 1 200 ? -6.089 8.910 3.765 1.00 74.69 200 TRP A N 1
ATOM 1615 C CA . TRP A 1 200 ? -7.475 8.734 4.180 1.00 74.69 200 TRP A CA 1
ATOM 1616 C C . TRP A 1 200 ? -7.783 7.283 4.569 1.00 74.69 200 TRP A C 1
ATOM 1618 O O . TRP A 1 200 ? -8.433 7.071 5.590 1.00 74.69 200 TRP A O 1
ATOM 1628 N N . THR A 1 201 ? -7.254 6.288 3.845 1.00 69.88 201 THR A N 1
ATOM 1629 C CA . THR A 1 201 ? -7.409 4.871 4.212 1.00 69.88 201 THR A CA 1
ATOM 1630 C C . THR A 1 201 ? -6.838 4.576 5.596 1.00 69.88 201 THR A C 1
ATOM 1632 O O . THR A 1 201 ? -7.491 3.914 6.391 1.00 69.88 201 THR A O 1
ATOM 1635 N N . ILE A 1 202 ? -5.673 5.129 5.947 1.00 69.62 202 ILE A N 1
ATOM 1636 C CA . ILE A 1 202 ? -5.102 4.938 7.289 1.00 69.62 202 ILE A CA 1
ATOM 1637 C C . ILE A 1 202 ? -6.023 5.557 8.352 1.00 69.62 202 ILE A C 1
ATOM 1639 O O . ILE A 1 202 ? -6.308 4.925 9.365 1.00 69.62 202 ILE A O 1
ATOM 1643 N N . LEU A 1 203 ? -6.554 6.755 8.092 1.00 72.25 203 LEU A N 1
ATOM 1644 C CA . LEU A 1 203 ? -7.410 7.477 9.038 1.00 72.25 203 LEU A CA 1
ATOM 1645 C C . LEU A 1 203 ? -8.763 6.795 9.297 1.00 72.25 203 LEU A C 1
ATOM 1647 O O . LEU A 1 203 ? -9.262 6.847 10.418 1.00 72.25 203 LEU A O 1
ATOM 1651 N N . ILE A 1 204 ? -9.375 6.151 8.299 1.00 68.19 204 ILE A N 1
ATOM 1652 C CA . ILE A 1 204 ? -10.652 5.438 8.504 1.00 68.19 204 ILE A CA 1
ATOM 1653 C C . ILE A 1 204 ? -10.478 4.103 9.244 1.00 68.19 204 ILE A C 1
ATOM 1655 O O . ILE A 1 204 ? -11.434 3.620 9.845 1.00 68.19 204 ILE A O 1
ATOM 1659 N N . HIS A 1 205 ? -9.274 3.529 9.242 1.00 68.44 205 HIS A N 1
ATOM 1660 C CA . HIS A 1 205 ? -8.952 2.292 9.960 1.00 68.44 205 HIS A CA 1
ATOM 1661 C C . HIS A 1 205 ? -8.413 2.526 11.382 1.00 68.44 205 HIS A C 1
ATOM 1663 O O . HIS A 1 205 ? -8.283 1.570 12.139 1.00 68.44 205 HIS A O 1
ATOM 1669 N N . ASP A 1 206 ? -8.144 3.777 11.767 1.00 68.38 206 ASP A N 1
ATOM 1670 C CA . ASP A 1 206 ? -7.621 4.140 13.096 1.00 68.38 206 ASP A CA 1
ATOM 1671 C C . ASP A 1 206 ? -8.632 3.899 14.235 1.00 68.38 206 ASP A C 1
ATOM 1673 O O . ASP A 1 206 ? -8.278 3.899 15.410 1.00 68.38 206 ASP A O 1
ATOM 1677 N N . GLY A 1 207 ? -9.913 3.695 13.903 1.00 62.09 207 GLY A N 1
ATOM 1678 C CA . GLY A 1 207 ? -10.968 3.385 14.875 1.00 62.09 207 GLY A CA 1
ATOM 1679 C C . GLY A 1 207 ? -11.393 4.561 15.765 1.00 62.09 207 GLY A C 1
ATOM 1680 O O . GLY A 1 207 ? -12.303 4.411 16.577 1.00 62.09 207 GLY A O 1
ATOM 1681 N N . GLU A 1 208 ? -10.793 5.744 15.602 1.00 68.75 208 GLU A N 1
ATOM 1682 C CA . GLU A 1 208 ? -11.153 6.946 16.357 1.00 68.75 208 GLU A CA 1
ATOM 1683 C C . GLU A 1 208 ? -12.300 7.701 15.660 1.00 68.75 208 GLU A C 1
ATOM 1685 O O . GLU A 1 208 ? -12.142 8.249 14.566 1.00 68.75 208 GLU A O 1
ATOM 1690 N N . TYR A 1 209 ? -13.484 7.727 16.279 1.00 75.69 209 TYR A N 1
ATOM 1691 C CA . TYR A 1 209 ? -14.736 8.262 15.715 1.00 75.69 209 TYR A CA 1
ATOM 1692 C C . TYR A 1 209 ? -14.849 9.795 15.815 1.00 75.69 209 TYR A C 1
ATOM 1694 O O . TYR A 1 209 ? -15.723 10.335 16.491 1.00 75.69 209 TYR A O 1
ATOM 1702 N N . ILE A 1 210 ? -13.935 10.513 15.154 1.00 67.12 210 ILE A N 1
ATOM 1703 C CA . ILE A 1 210 ? -13.777 11.974 15.302 1.00 67.12 210 ILE A CA 1
ATOM 1704 C C . ILE A 1 210 ? -14.890 12.765 14.608 1.00 67.12 210 ILE A C 1
ATOM 1706 O O . ILE A 1 210 ? -15.354 13.773 15.143 1.00 67.12 210 ILE A O 1
ATOM 1710 N N . THR A 1 211 ? -15.282 12.363 13.399 1.00 67.56 211 THR A N 1
ATOM 1711 C CA . THR A 1 211 ? -16.125 13.182 12.522 1.00 67.56 211 THR A CA 1
ATOM 1712 C C . THR A 1 211 ? -17.371 12.433 12.062 1.00 67.56 211 THR A C 1
ATOM 1714 O O . THR A 1 211 ? -17.286 11.398 11.404 1.00 67.56 211 THR A O 1
ATOM 1717 N N . ASP A 1 212 ? -18.537 13.003 12.365 1.00 71.69 212 ASP A N 1
ATOM 1718 C CA . ASP A 1 212 ? -19.817 12.636 11.754 1.00 71.69 212 ASP A CA 1
ATOM 1719 C C . ASP A 1 212 ? -20.031 13.522 10.517 1.00 71.69 212 ASP A C 1
ATOM 1721 O O . ASP A 1 212 ? -20.516 14.652 10.614 1.00 71.69 212 ASP A O 1
ATOM 1725 N N . ASN A 1 213 ? -19.539 13.071 9.357 1.00 67.31 213 ASN A N 1
ATOM 1726 C CA . ASN A 1 213 ? -19.613 13.818 8.101 1.00 67.31 213 ASN A CA 1
ATOM 1727 C C . ASN A 1 213 ? -20.471 13.058 7.071 1.00 67.31 213 ASN A C 1
ATOM 1729 O O . ASN A 1 213 ? -20.170 11.905 6.768 1.00 67.31 213 ASN A O 1
ATOM 1733 N N . PRO A 1 214 ? -21.505 13.693 6.484 1.00 65.06 214 PRO A N 1
ATOM 1734 C CA . PRO A 1 214 ? -22.38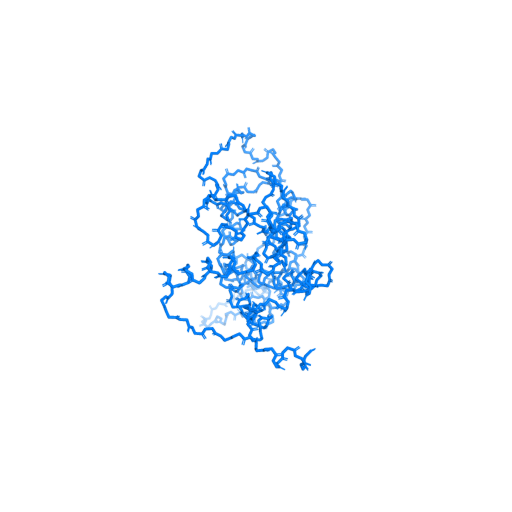7 13.040 5.516 1.00 65.06 214 PRO A CA 1
ATOM 1735 C C . PRO A 1 214 ? -21.789 12.893 4.105 1.00 65.06 214 PRO A C 1
ATOM 1737 O O . PRO A 1 214 ? -22.382 12.213 3.273 1.00 65.06 214 PRO A O 1
ATOM 1740 N N . ILE A 1 215 ? -20.665 13.558 3.809 1.00 59.22 215 ILE A N 1
ATOM 1741 C CA . ILE A 1 215 ? -20.035 13.612 2.477 1.00 59.22 215 ILE A CA 1
ATOM 1742 C C . ILE A 1 215 ? -18.793 12.716 2.407 1.00 59.22 215 ILE A C 1
ATOM 1744 O O . ILE A 1 215 ? -18.583 12.035 1.407 1.00 59.22 215 ILE A O 1
ATOM 1748 N N . ILE A 1 216 ? -17.954 12.724 3.446 1.00 63.03 216 ILE A N 1
ATOM 1749 C CA . ILE A 1 216 ? -16.712 11.941 3.495 1.00 63.03 216 ILE A CA 1
ATOM 1750 C C . ILE A 1 216 ? -16.851 10.875 4.575 1.00 63.03 216 ILE A C 1
ATOM 1752 O O . ILE A 1 216 ? -17.027 11.207 5.746 1.00 63.03 216 ILE A O 1
ATOM 1756 N N . ASN A 1 217 ? -16.722 9.602 4.189 1.00 67.12 217 ASN A N 1
ATOM 1757 C CA . ASN A 1 217 ? -16.784 8.497 5.142 1.00 67.12 217 ASN A CA 1
ATOM 1758 C C . ASN A 1 217 ? -15.617 8.582 6.138 1.00 67.12 217 ASN A C 1
ATOM 1760 O O . ASN A 1 217 ? -14.447 8.622 5.748 1.00 67.12 217 ASN A O 1
ATOM 1764 N N . GLY A 1 218 ? -15.960 8.612 7.425 1.00 68.88 218 GLY A N 1
ATOM 1765 C CA . GLY A 1 218 ? -15.020 8.506 8.537 1.00 68.88 218 GLY A CA 1
ATOM 1766 C C . GLY A 1 218 ? -14.898 7.075 9.066 1.00 68.88 218 GLY A C 1
ATOM 1767 O O . GLY A 1 218 ? -15.590 6.159 8.614 1.00 68.88 218 GLY A O 1
ATOM 1768 N N . SER A 1 219 ? -14.056 6.904 10.082 1.00 71.00 219 SER A N 1
ATOM 1769 C CA . SER A 1 219 ? -13.805 5.628 10.766 1.00 71.00 219 SER A CA 1
ATOM 1770 C C . SER A 1 219 ? -15.072 4.958 11.303 1.00 71.00 219 SER A C 1
ATOM 1772 O O . SER A 1 219 ? -15.235 3.756 11.158 1.00 71.00 219 SER A O 1
ATOM 1774 N N . ALA A 1 220 ? -16.029 5.723 11.835 1.00 66.44 220 ALA A N 1
ATOM 1775 C CA . ALA A 1 220 ? -17.281 5.178 12.370 1.00 66.44 220 ALA A CA 1
ATOM 1776 C C . ALA A 1 220 ? -18.157 4.521 11.290 1.00 66.44 220 ALA A C 1
ATOM 1778 O O . ALA A 1 220 ? -18.717 3.446 11.503 1.00 66.44 220 ALA A O 1
ATOM 1779 N N . CYS A 1 221 ? -18.252 5.155 10.115 1.00 64.06 221 CYS A N 1
ATOM 1780 C CA . CYS A 1 221 ? -18.963 4.614 8.952 1.00 64.06 221 CYS A CA 1
ATOM 1781 C C . CYS A 1 221 ? -18.278 3.343 8.444 1.00 64.06 221 CYS A C 1
ATOM 1783 O O . CYS A 1 221 ? -18.934 2.346 8.148 1.00 64.06 221 CYS A O 1
ATOM 1785 N N . HIS A 1 222 ? -16.947 3.362 8.421 1.00 67.81 222 HIS A N 1
ATOM 1786 C CA . HIS A 1 222 ? -16.139 2.229 8.008 1.00 67.81 222 HIS A CA 1
ATOM 1787 C C . HIS A 1 222 ? -16.249 1.033 8.975 1.00 67.81 222 HIS A C 1
ATOM 1789 O O . HIS A 1 222 ? -16.480 -0.091 8.530 1.00 67.81 222 HIS A O 1
ATOM 1795 N N . THR A 1 223 ? -16.203 1.262 10.291 1.00 66.19 223 THR A N 1
ATOM 1796 C CA . THR A 1 223 ? -16.436 0.212 11.293 1.00 66.19 223 THR A CA 1
ATOM 1797 C C . THR A 1 223 ? -17.847 -0.363 11.180 1.00 66.19 223 THR A C 1
ATOM 1799 O O . THR A 1 223 ? -18.008 -1.580 11.144 1.00 66.19 223 THR A O 1
ATOM 1802 N N . ALA A 1 224 ? -18.877 0.484 11.073 1.00 61.59 224 ALA A N 1
ATOM 1803 C CA . ALA A 1 224 ? -20.258 0.018 10.925 1.00 61.59 224 ALA A CA 1
ATOM 1804 C C . ALA A 1 224 ? -20.443 -0.839 9.659 1.00 61.59 224 ALA A C 1
ATOM 1806 O O . ALA A 1 224 ? -21.112 -1.870 9.701 1.00 61.59 224 ALA A O 1
ATOM 1807 N N . HIS A 1 225 ? -19.809 -0.453 8.550 1.00 60.16 225 HIS A N 1
ATOM 1808 C CA . HIS A 1 225 ? -19.804 -1.242 7.321 1.00 60.16 225 HIS A CA 1
ATOM 1809 C C . HIS A 1 225 ? -19.210 -2.647 7.525 1.00 60.16 225 HIS A C 1
ATOM 1811 O O . HIS A 1 225 ? -19.818 -3.623 7.089 1.00 60.16 225 HIS A O 1
ATOM 1817 N N . HIS A 1 226 ? -18.069 -2.761 8.214 1.00 59.94 226 HIS A N 1
ATOM 1818 C CA . HIS A 1 226 ? -17.415 -4.050 8.468 1.00 59.94 226 HIS A CA 1
ATOM 1819 C C . HIS A 1 226 ? -18.139 -4.934 9.480 1.00 59.94 226 HIS A C 1
ATOM 1821 O O . HIS A 1 226 ? -18.065 -6.153 9.374 1.00 59.94 226 HIS A O 1
ATOM 1827 N N . LEU A 1 227 ? -18.829 -4.339 10.452 1.00 60.25 227 LEU A N 1
ATOM 1828 C CA . LEU A 1 227 ? -19.576 -5.099 11.452 1.00 60.25 227 LEU A CA 1
ATOM 1829 C C . LEU A 1 227 ? -20.881 -5.658 10.887 1.00 60.25 227 LEU A C 1
ATOM 1831 O O . LEU A 1 227 ? -21.213 -6.812 11.132 1.00 60.25 227 LEU A O 1
ATOM 1835 N N . TYR A 1 228 ? -21.627 -4.848 10.134 1.00 56.47 228 TYR A N 1
ATOM 1836 C CA . TYR A 1 228 ? -23.003 -5.191 9.766 1.00 56.47 228 TYR A CA 1
ATOM 1837 C C . TYR A 1 228 ? -23.159 -5.697 8.337 1.00 56.47 228 TYR A C 1
ATOM 1839 O O . TYR A 1 228 ? -24.244 -6.159 7.988 1.00 56.47 228 TYR A O 1
ATOM 1847 N N . PHE A 1 229 ? -22.126 -5.559 7.494 1.00 49.53 229 PHE A N 1
ATOM 1848 C CA . PHE A 1 229 ? -22.157 -5.905 6.066 1.00 49.53 229 PHE A CA 1
ATOM 1849 C C . PHE A 1 229 ? -23.384 -5.334 5.316 1.00 49.53 229 PHE A C 1
ATOM 1851 O O . PHE A 1 229 ? -23.783 -5.830 4.264 1.00 49.53 229 PHE A O 1
ATOM 1858 N N . ASN A 1 230 ? -23.992 -4.271 5.856 1.00 48.69 230 ASN A N 1
ATOM 1859 C CA . ASN A 1 230 ? -25.222 -3.641 5.388 1.00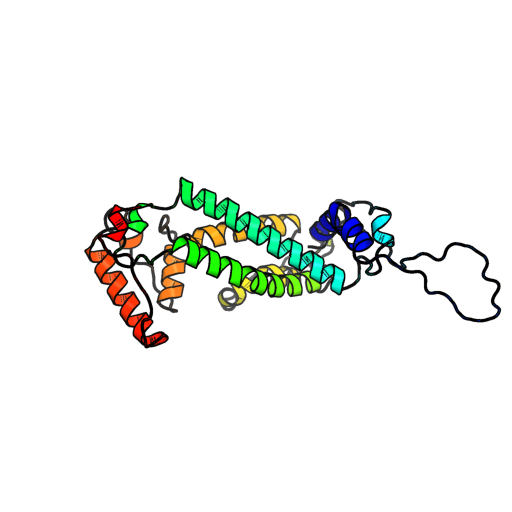 48.69 230 ASN A CA 1
ATOM 1860 C C . ASN A 1 230 ? -25.146 -2.126 5.637 1.00 48.69 230 ASN A C 1
ATOM 1862 O O . ASN A 1 230 ? -24.440 -1.667 6.539 1.00 48.69 230 ASN A O 1
ATOM 1866 N N . TYR A 1 231 ? -25.854 -1.328 4.837 1.00 52.22 231 TYR A N 1
ATOM 1867 C CA . TYR A 1 231 ? -25.792 0.133 4.914 1.00 52.22 231 TYR A CA 1
ATOM 1868 C C . TYR A 1 231 ? -26.596 0.649 6.117 1.00 52.22 231 TYR A C 1
ATOM 1870 O O . TYR A 1 231 ? -27.788 0.946 6.020 1.00 52.22 231 TYR A O 1
ATOM 1878 N N . ARG A 1 232 ? -25.933 0.747 7.273 1.00 58.19 232 ARG A N 1
ATOM 1879 C CA . ARG A 1 232 ? -26.488 1.281 8.523 1.00 58.19 232 ARG A CA 1
ATOM 1880 C C . ARG A 1 232 ? -25.688 2.506 8.959 1.00 58.19 232 ARG A C 1
ATOM 1882 O O . ARG A 1 232 ? -24.462 2.504 8.902 1.00 58.19 232 ARG A O 1
ATOM 1889 N N . LYS A 1 233 ? -26.380 3.560 9.402 1.00 63.75 233 LYS A N 1
ATOM 1890 C CA . LYS A 1 233 ? -25.713 4.733 9.985 1.00 63.75 233 LYS A CA 1
ATOM 1891 C C . LYS A 1 233 ? -25.012 4.342 11.297 1.00 63.75 233 LYS A C 1
ATOM 1893 O O . LYS A 1 233 ? -25.621 3.598 12.069 1.00 63.75 233 LYS A O 1
ATOM 1898 N N . PRO A 1 234 ? -23.792 4.846 11.563 1.00 68.19 234 PRO A N 1
ATOM 1899 C CA . PRO A 1 234 ? -23.126 4.650 12.848 1.00 68.19 234 PRO A CA 1
ATOM 1900 C C . PRO A 1 234 ? -23.953 5.214 14.004 1.00 68.19 234 PRO A C 1
ATOM 1902 O O . PRO A 1 234 ? -24.693 6.185 13.826 1.00 68.19 234 PRO A O 1
ATOM 1905 N N . ASP A 1 235 ? -23.815 4.618 15.187 1.00 74.50 235 ASP A N 1
ATOM 1906 C CA . ASP A 1 235 ? -24.476 5.121 16.388 1.00 74.50 235 ASP A CA 1
ATOM 1907 C C . ASP A 1 235 ? -23.904 6.494 16.780 1.00 74.50 235 ASP A C 1
ATOM 1909 O O . ASP A 1 235 ? -22.691 6.690 16.862 1.00 74.50 235 ASP A O 1
ATOM 1913 N N . LEU A 1 236 ? -24.785 7.452 17.068 1.00 78.31 236 LEU A N 1
ATOM 1914 C CA . LEU A 1 236 ? -24.410 8.790 17.524 1.00 78.31 236 LEU A CA 1
ATOM 1915 C C . LEU A 1 236 ? -23.626 8.757 18.845 1.00 78.31 236 LEU A C 1
ATOM 1917 O O . LEU A 1 236 ? -22.801 9.640 19.100 1.00 78.31 236 LEU A O 1
ATOM 1921 N N . ALA A 1 237 ? -23.840 7.727 19.672 1.00 76.31 237 ALA A N 1
ATOM 1922 C CA . ALA A 1 237 ? -23.108 7.535 20.919 1.00 76.31 237 ALA A CA 1
ATOM 1923 C C . ALA A 1 237 ? -21.592 7.382 20.707 1.00 76.31 237 ALA A C 1
ATOM 1925 O O . ALA A 1 237 ? -20.823 7.713 21.613 1.00 76.31 237 ALA A O 1
ATOM 1926 N N . TRP A 1 238 ? -21.162 6.930 19.524 1.00 72.50 238 TRP A N 1
ATOM 1927 C CA . TRP A 1 238 ? -19.760 6.696 19.174 1.00 72.50 238 TRP A CA 1
ATOM 1928 C C . TRP A 1 238 ? -18.969 7.993 18.959 1.00 72.50 238 TRP A C 1
ATOM 1930 O O . TRP A 1 238 ? -17.784 8.046 19.283 1.00 72.50 238 TRP A O 1
ATOM 1940 N N . PHE A 1 239 ? -19.624 9.060 18.495 1.00 79.38 239 PHE A N 1
ATOM 1941 C CA . PHE A 1 239 ? -18.984 10.360 18.245 1.00 79.38 239 PHE A CA 1
ATOM 1942 C C . PHE A 1 239 ? -18.873 11.228 19.504 1.00 79.38 239 PHE A C 1
ATOM 1944 O O . PHE A 1 239 ? -18.072 12.163 19.575 1.00 79.38 239 PHE A O 1
ATOM 1951 N N . ASN A 1 240 ? -19.678 10.947 20.531 1.00 78.88 240 ASN A N 1
ATOM 1952 C CA . ASN A 1 240 ? -19.680 11.734 21.757 1.00 78.88 240 ASN A CA 1
ATOM 1953 C C . ASN A 1 240 ? -18.671 11.174 22.770 1.00 78.88 240 ASN A C 1
ATOM 1955 O O . ASN A 1 240 ? -18.822 10.077 23.296 1.00 78.88 240 ASN A O 1
ATOM 1959 N N . LYS A 1 241 ? -17.658 11.984 23.110 1.00 76.75 241 LYS A N 1
ATOM 1960 C CA . LYS A 1 241 ? -16.563 11.614 24.027 1.00 76.75 241 LYS A CA 1
ATOM 1961 C C . LYS A 1 241 ? -17.021 11.073 25.388 1.00 76.75 241 LYS A C 1
ATOM 1963 O O . LYS A 1 241 ? -16.304 10.272 25.975 1.00 76.75 241 LYS A O 1
ATOM 1968 N N . LYS A 1 242 ? -18.180 11.507 25.900 1.00 76.88 242 LYS A N 1
ATOM 1969 C CA . LYS A 1 242 ? -18.707 11.057 27.200 1.00 76.88 242 LYS A CA 1
ATOM 1970 C C . LYS A 1 242 ? -19.402 9.702 27.104 1.00 76.88 242 LYS A C 1
ATOM 1972 O O . LYS A 1 242 ? -19.277 8.890 28.012 1.00 76.88 242 LYS A O 1
ATOM 1977 N N . THR A 1 243 ? -20.139 9.471 26.022 1.00 81.44 243 THR A N 1
ATOM 1978 C CA . THR A 1 243 ? -20.930 8.249 25.832 1.00 81.44 243 THR A CA 1
ATOM 1979 C C . THR A 1 243 ? -20.121 7.142 25.174 1.00 81.44 243 THR A C 1
ATOM 1981 O O . THR A 1 243 ? -20.331 5.983 25.508 1.00 81.44 243 THR A O 1
ATOM 1984 N N . LYS A 1 244 ? -19.152 7.469 24.307 1.00 77.38 244 LYS A N 1
ATOM 1985 C CA . LYS A 1 244 ? -18.363 6.475 23.562 1.00 77.38 244 LYS A CA 1
ATOM 1986 C C . LYS A 1 244 ? -17.573 5.529 24.476 1.00 77.38 244 LYS A C 1
ATOM 1988 O O . LYS A 1 244 ? -17.375 4.371 24.133 1.00 77.38 244 LYS A O 1
ATOM 1993 N N . MET A 1 245 ? -17.149 6.018 25.646 1.00 78.44 245 MET A N 1
ATOM 1994 C CA . MET A 1 245 ? -16.428 5.255 26.678 1.00 78.44 245 MET A CA 1
ATOM 1995 C C . MET A 1 245 ? -17.323 4.860 27.865 1.00 78.44 245 MET A C 1
ATOM 1997 O O . MET A 1 245 ? -16.813 4.469 28.915 1.00 78.44 245 MET A O 1
ATOM 2001 N N . SER A 1 246 ? -18.649 5.014 27.759 1.00 83.12 246 SER A N 1
ATOM 2002 C CA . SER A 1 246 ? -19.545 4.623 28.847 1.00 83.12 246 SER A CA 1
ATOM 2003 C C . SER A 1 246 ? -19.682 3.103 28.912 1.00 83.12 246 SER A C 1
ATOM 2005 O O . SER A 1 246 ? -19.601 2.394 27.907 1.00 83.12 246 SER A O 1
ATOM 2007 N N . ARG A 1 247 ? -19.933 2.603 30.123 1.00 82.00 247 ARG A N 1
ATOM 2008 C CA . ARG A 1 247 ? -20.151 1.176 30.365 1.00 82.00 247 ARG A CA 1
ATOM 2009 C C . ARG A 1 247 ? -21.336 0.634 29.564 1.00 82.00 247 ARG A C 1
ATOM 2011 O O . ARG A 1 247 ? -21.232 -0.447 29.006 1.00 82.00 247 ARG A O 1
ATOM 2018 N N . GLU A 1 248 ? -22.415 1.405 29.479 1.00 83.88 248 GLU A N 1
ATOM 2019 C CA . GLU A 1 248 ? -23.629 1.058 28.732 1.00 83.88 248 GLU A CA 1
ATOM 2020 C C . GLU A 1 248 ? -23.333 0.872 27.236 1.00 83.88 248 GLU A C 1
ATOM 2022 O O . GLU A 1 248 ? -23.707 -0.145 26.653 1.00 83.88 248 GLU A O 1
ATOM 2027 N N . THR A 1 249 ? -22.594 1.810 26.629 1.00 81.50 249 THR A N 1
ATOM 2028 C CA . THR A 1 249 ? -22.196 1.731 25.215 1.00 81.50 249 THR A CA 1
ATOM 2029 C C . THR A 1 249 ? -21.293 0.525 24.968 1.00 81.50 249 THR A C 1
ATOM 2031 O O . THR A 1 249 ? -21.482 -0.198 23.992 1.00 81.50 249 THR A O 1
ATOM 2034 N N . TRP A 1 250 ? -20.334 0.259 25.861 1.00 82.44 250 TRP A N 1
ATOM 2035 C CA . TRP A 1 250 ? -19.477 -0.922 25.751 1.00 82.44 250 TRP A CA 1
ATOM 2036 C C . TRP A 1 250 ? -20.261 -2.221 25.883 1.00 82.44 250 TRP A C 1
ATOM 2038 O O . TRP A 1 250 ? -20.099 -3.100 25.048 1.00 82.44 250 TRP A O 1
ATOM 2048 N N . GLU A 1 251 ? -21.125 -2.357 26.887 1.00 84.56 251 GLU A N 1
ATOM 2049 C CA . GLU A 1 251 ? -21.932 -3.566 27.083 1.00 84.56 251 GLU A CA 1
ATOM 2050 C C . GLU A 1 251 ? -22.836 -3.843 25.872 1.00 84.56 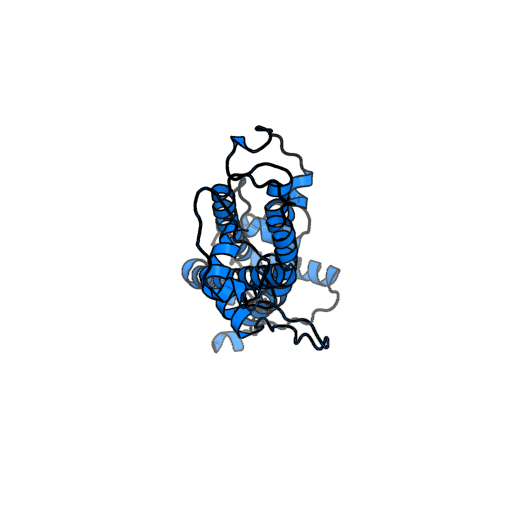251 GLU A C 1
ATOM 2052 O O . GLU A 1 251 ? -22.912 -4.989 25.423 1.00 84.56 251 GLU A O 1
ATOM 2057 N N . SER A 1 252 ? -23.444 -2.801 25.293 1.00 82.69 252 SER A N 1
ATOM 2058 C CA . SER A 1 252 ? -24.233 -2.914 24.061 1.00 82.69 252 SER A CA 1
ATOM 2059 C C . SER A 1 252 ? -23.381 -3.366 22.870 1.00 82.69 252 SER A C 1
ATOM 2061 O O . SER A 1 252 ? -23.706 -4.365 22.229 1.00 82.69 252 SER A O 1
ATOM 2063 N N . ASN A 1 253 ? -22.263 -2.679 22.607 1.00 79.75 253 ASN A N 1
ATOM 2064 C CA . ASN A 1 253 ? -21.375 -2.986 21.481 1.00 79.75 253 ASN A CA 1
ATOM 2065 C C . ASN A 1 253 ? -20.761 -4.389 21.594 1.00 79.75 253 ASN A C 1
ATOM 2067 O O . ASN A 1 253 ? -20.621 -5.094 20.599 1.00 79.75 253 ASN A O 1
ATOM 2071 N N . ILE A 1 254 ? -20.383 -4.803 22.807 1.00 82.56 254 ILE A N 1
ATOM 2072 C CA . ILE A 1 254 ? -19.819 -6.130 23.066 1.00 82.56 254 ILE A CA 1
ATOM 2073 C C . ILE A 1 254 ? -20.863 -7.193 22.781 1.00 82.56 254 ILE A C 1
ATOM 2075 O O . ILE A 1 254 ? -20.557 -8.156 22.095 1.00 82.56 254 ILE A O 1
ATOM 2079 N N . LYS A 1 255 ? -22.091 -7.018 23.277 1.00 84.81 255 LYS A N 1
ATOM 2080 C CA . LYS A 1 255 ? -23.166 -7.975 23.021 1.00 84.81 255 LYS A CA 1
ATOM 2081 C C . LYS A 1 255 ? -23.393 -8.167 21.519 1.00 84.81 255 LYS A C 1
ATOM 2083 O O . LYS A 1 255 ? -23.424 -9.301 21.060 1.00 84.81 255 LYS A O 1
ATOM 2088 N N . GLU A 1 256 ? -23.479 -7.071 20.769 1.00 79.56 256 GLU A N 1
ATOM 2089 C CA . GLU A 1 256 ? -23.668 -7.109 19.314 1.00 79.56 256 GLU A CA 1
ATOM 2090 C C . GLU A 1 256 ? -22.490 -7.802 18.605 1.00 79.56 256 GLU A C 1
ATOM 2092 O O . GLU A 1 256 ? -22.697 -8.663 17.754 1.00 79.56 256 GLU A O 1
ATOM 2097 N N . MET A 1 257 ? -21.251 -7.512 19.014 1.00 78.25 257 MET A N 1
ATOM 2098 C CA . MET A 1 257 ? -20.057 -8.181 18.484 1.00 78.25 257 MET A CA 1
ATOM 2099 C C . MET A 1 257 ? -20.014 -9.687 18.769 1.00 78.25 257 MET A C 1
ATOM 2101 O O . MET A 1 257 ? -19.592 -10.457 17.911 1.00 78.25 257 MET A O 1
ATOM 2105 N N . GLU A 1 258 ? -20.423 -10.117 19.961 1.00 82.50 258 GLU A N 1
ATOM 2106 C CA . GLU A 1 258 ? -20.453 -11.533 20.349 1.00 82.50 258 GLU A CA 1
ATOM 2107 C C . GLU A 1 258 ? -21.527 -12.313 19.585 1.00 82.50 258 GLU A C 1
ATOM 2109 O O . GLU A 1 258 ? -21.302 -13.464 19.209 1.00 82.50 258 GLU A O 1
ATOM 2114 N N . ASP A 1 259 ? -22.677 -11.685 19.331 1.00 82.50 259 ASP A N 1
ATOM 2115 C CA . ASP A 1 259 ? -23.744 -12.281 18.529 1.00 82.50 259 ASP A CA 1
ATOM 2116 C C . ASP A 1 259 ? -23.262 -12.509 17.082 1.00 82.50 259 ASP A C 1
ATOM 2118 O O . ASP A 1 259 ? -23.399 -13.618 16.563 1.00 82.50 259 ASP A O 1
ATOM 2122 N N . ILE A 1 260 ? -22.595 -11.513 16.477 1.00 75.69 260 ILE A N 1
ATOM 2123 C CA . ILE A 1 260 ? -22.005 -11.622 15.127 1.00 75.69 260 ILE A CA 1
ATOM 2124 C C . ILE A 1 260 ? -20.908 -12.690 15.084 1.00 75.69 260 ILE A C 1
ATOM 2126 O O . ILE A 1 260 ? -20.889 -13.531 14.188 1.00 75.69 260 ILE A O 1
ATOM 2130 N N . GLN A 1 261 ? -19.985 -12.684 16.049 1.00 76.75 261 GLN A N 1
ATOM 2131 C CA . GLN A 1 261 ? -18.889 -13.653 16.071 1.00 76.75 261 GLN A CA 1
ATOM 2132 C C . GLN A 1 261 ? -19.419 -15.088 16.162 1.00 76.75 261 GLN A C 1
ATOM 2134 O O . GLN A 1 261 ? -18.951 -15.975 15.451 1.00 76.75 261 GLN A O 1
ATOM 2139 N N . ARG A 1 262 ? -20.427 -15.322 17.006 1.00 81.56 262 ARG A N 1
ATOM 2140 C CA . ARG A 1 262 ? -21.041 -16.644 17.143 1.00 81.56 262 ARG A CA 1
ATOM 2141 C C . ARG A 1 262 ? -21.699 -17.109 15.849 1.00 81.56 262 ARG A C 1
ATOM 2143 O O . ARG A 1 262 ? -21.646 -18.298 15.549 1.00 81.56 262 ARG A O 1
ATOM 2150 N N . GLU A 1 263 ? -22.312 -16.193 15.108 1.00 81.19 263 GLU A N 1
ATOM 2151 C CA . GLU A 1 263 ? -22.918 -16.488 13.810 1.00 81.19 263 GLU A CA 1
ATOM 2152 C C . GLU A 1 263 ? -21.864 -16.838 12.747 1.00 81.19 263 GLU A C 1
ATOM 2154 O O . GLU A 1 263 ? -22.050 -17.792 11.994 1.00 81.19 263 GLU A O 1
ATOM 2159 N N . VAL A 1 264 ? -20.753 -16.096 12.701 1.00 75.88 264 VAL A N 1
ATOM 2160 C CA . VAL A 1 264 ? -19.750 -16.203 11.627 1.00 75.88 264 VAL A CA 1
ATOM 2161 C C . VAL A 1 264 ? -18.682 -17.266 11.905 1.00 75.88 264 VAL A C 1
ATOM 2163 O O . VAL A 1 264 ? -18.324 -18.031 11.011 1.00 75.88 264 VAL A O 1
ATOM 2166 N N . GLU A 1 265 ? -18.149 -17.311 13.125 1.00 75.31 265 GLU A N 1
ATOM 2167 C CA . GLU A 1 265 ? -16.958 -18.099 13.483 1.00 75.31 265 GLU A CA 1
ATOM 2168 C C . GLU A 1 265 ? -17.292 -19.322 14.355 1.00 75.31 265 GLU A C 1
ATOM 2170 O O . GLU A 1 265 ? -16.525 -20.285 14.410 1.00 75.31 265 GLU A O 1
ATOM 2175 N N . GLY A 1 266 ? -18.456 -19.327 15.013 1.00 79.69 266 GLY A N 1
ATOM 2176 C CA . GLY A 1 266 ? -18.953 -20.440 15.824 1.00 79.69 266 GLY A CA 1
ATOM 2177 C C . GLY A 1 266 ? -18.260 -20.596 17.184 1.00 79.69 266 GLY A C 1
ATOM 2178 O O . GLY A 1 266 ? -18.906 -20.423 18.218 1.00 79.69 266 GLY A O 1
ATOM 2179 N N . ALA A 1 267 ? -16.973 -20.957 17.204 1.00 75.19 267 ALA A N 1
ATOM 2180 C CA . ALA A 1 267 ? -16.196 -21.170 18.432 1.00 75.19 267 ALA A CA 1
ATOM 2181 C C . ALA A 1 267 ? -15.265 -19.981 18.726 1.00 75.19 267 ALA A C 1
ATOM 2183 O O . ALA A 1 267 ? -14.538 -19.543 17.841 1.00 75.19 267 ALA A O 1
ATOM 2184 N N . ASP A 1 268 ? -15.261 -19.494 19.974 1.00 77.56 268 ASP A N 1
ATOM 2185 C CA . ASP A 1 268 ? -14.429 -18.360 20.404 1.00 77.56 268 ASP A CA 1
ATOM 2186 C C . ASP A 1 268 ? -13.112 -18.836 21.041 1.00 77.56 268 ASP A C 1
ATOM 2188 O O . ASP A 1 268 ? -13.115 -19.501 22.079 1.00 77.56 268 ASP A O 1
ATOM 2192 N N . ASP A 1 269 ? -11.982 -18.487 20.427 1.00 77.81 269 ASP A N 1
ATOM 2193 C CA . ASP A 1 269 ? -10.624 -18.795 20.889 1.00 77.81 269 ASP A CA 1
ATOM 2194 C C . ASP A 1 269 ? -9.900 -17.580 21.512 1.00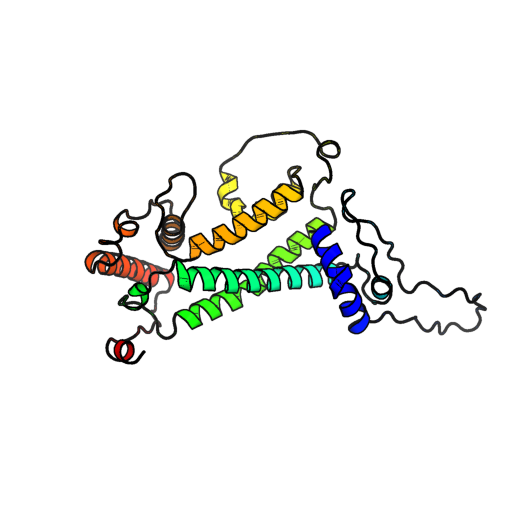 77.81 269 ASP A C 1
ATOM 2196 O O . ASP A 1 269 ? -8.733 -17.671 21.914 1.00 77.81 269 ASP A O 1
ATOM 2200 N N . ARG A 1 270 ? -10.583 -16.433 21.634 1.00 80.88 270 ARG A N 1
ATOM 2201 C CA . ARG A 1 270 ? -9.980 -15.164 22.065 1.00 80.88 270 ARG A CA 1
ATOM 2202 C C . ARG A 1 270 ? -9.679 -15.140 23.566 1.00 80.88 270 ARG A C 1
ATOM 2204 O O . ARG A 1 270 ? -10.480 -15.542 24.408 1.00 80.88 270 ARG A O 1
ATOM 2211 N N . GLN A 1 271 ? -8.524 -14.571 23.924 1.00 80.12 271 GLN A N 1
ATOM 2212 C CA . GLN A 1 271 ? -8.120 -14.338 25.316 1.00 80.12 271 GLN A CA 1
ATOM 2213 C C . GLN A 1 271 ? -7.926 -12.846 25.606 1.00 80.12 271 GLN A C 1
ATOM 2215 O O . GLN A 1 271 ? -7.070 -12.180 25.015 1.00 80.12 271 GLN A O 1
ATOM 2220 N N . TYR A 1 272 ? -8.697 -12.337 26.567 1.00 82.69 272 TYR A N 1
ATOM 2221 C CA . TYR A 1 272 ? -8.687 -10.931 26.971 1.00 82.69 272 TYR A CA 1
ATOM 2222 C C . TYR A 1 272 ? -7.746 -10.665 28.145 1.00 82.69 272 TYR A C 1
ATOM 2224 O O . TYR A 1 272 ? -7.476 -11.546 28.966 1.00 82.69 272 TYR A O 1
ATOM 2232 N N . VAL A 1 273 ? -7.268 -9.424 28.248 1.00 78.06 273 VAL A N 1
ATOM 2233 C CA . VAL A 1 273 ? -6.428 -8.996 29.373 1.00 78.06 273 VAL A CA 1
ATOM 2234 C C . VAL A 1 273 ? -7.260 -8.986 30.662 1.00 78.06 273 VAL A C 1
ATOM 2236 O O . VAL A 1 273 ? -8.262 -8.274 30.759 1.00 78.06 273 VAL A O 1
ATOM 2239 N N . THR A 1 274 ? -6.832 -9.732 31.685 1.00 74.12 274 THR A N 1
ATOM 2240 C CA . THR A 1 274 ? -7.477 -9.712 33.009 1.00 74.12 274 THR A CA 1
ATOM 2241 C C . THR A 1 274 ? -7.126 -8.437 33.784 1.00 74.12 274 THR A C 1
ATOM 2243 O O . THR A 1 274 ? -6.086 -7.809 33.568 1.00 74.12 274 THR A O 1
ATOM 2246 N N . ALA A 1 275 ? -7.983 -8.046 34.734 1.00 60.19 275 ALA A N 1
ATOM 2247 C CA . ALA A 1 275 ? -7.782 -6.842 35.549 1.00 60.19 275 ALA A CA 1
ATOM 2248 C C . ALA A 1 275 ? -6.454 -6.840 36.340 1.00 60.19 275 ALA A C 1
ATOM 2250 O O . ALA A 1 275 ? -5.927 -5.776 36.657 1.00 60.19 275 ALA A O 1
ATOM 2251 N N . GLU A 1 276 ? -5.896 -8.017 36.636 1.00 55.84 276 GLU A N 1
ATOM 2252 C CA . GLU A 1 276 ? -4.613 -8.168 37.333 1.00 55.84 276 GLU A CA 1
ATOM 2253 C C . GLU A 1 276 ? -3.407 -7.866 36.434 1.00 55.84 276 GLU A C 1
ATOM 2255 O O . GLU A 1 276 ? -2.429 -7.280 36.898 1.00 55.84 276 GLU A O 1
ATOM 2260 N N . ILE A 1 277 ? -3.486 -8.201 35.142 1.00 57.75 277 ILE A N 1
ATOM 2261 C CA . ILE A 1 277 ? -2.425 -7.930 34.161 1.00 57.75 277 ILE A CA 1
ATOM 2262 C C . ILE A 1 277 ? -2.405 -6.438 33.791 1.00 57.75 277 ILE A C 1
ATOM 2264 O O . ILE A 1 277 ? -1.328 -5.860 33.665 1.00 57.75 277 ILE A O 1
ATOM 2268 N N . LYS A 1 278 ? -3.574 -5.776 33.727 1.00 55.91 278 LYS A N 1
ATOM 2269 C CA . LYS A 1 278 ? -3.686 -4.325 33.454 1.00 55.91 278 LYS A CA 1
ATOM 2270 C C . LYS A 1 278 ? -2.970 -3.430 34.478 1.00 55.91 278 LYS A C 1
ATOM 2272 O O . LYS A 1 278 ? -2.653 -2.299 34.150 1.00 55.91 278 LYS A O 1
ATOM 2277 N N . LYS A 1 279 ? -2.716 -3.903 35.706 1.00 51.12 279 LYS A N 1
ATOM 2278 C CA . LYS A 1 279 ? -2.015 -3.129 36.755 1.00 51.12 279 LYS A CA 1
ATOM 2279 C C . LYS A 1 279 ? -0.483 -3.185 36.667 1.00 51.12 279 LYS A C 1
ATOM 2281 O O . LYS A 1 279 ? 0.175 -2.482 37.428 1.00 51.12 279 LYS A O 1
ATOM 2286 N N . LYS A 1 280 ? 0.081 -4.061 35.827 1.00 46.44 280 LYS A N 1
ATOM 2287 C CA . LYS A 1 280 ? 1.533 -4.315 35.743 1.00 46.44 280 LYS A CA 1
ATOM 2288 C C . LYS A 1 280 ? 2.231 -3.647 34.553 1.00 46.44 280 LYS A C 1
ATOM 2290 O O . LYS A 1 280 ? 3.459 -3.631 34.552 1.00 46.44 280 LYS A O 1
ATOM 2295 N N . ASN A 1 281 ? 1.473 -3.121 33.594 1.00 41.94 281 ASN A N 1
ATOM 2296 C CA . ASN A 1 281 ? 1.959 -2.402 32.411 1.00 41.94 281 ASN A CA 1
ATOM 2297 C C . ASN A 1 281 ? 1.567 -0.929 32.497 1.00 41.94 281 ASN A C 1
ATOM 2299 O O . ASN A 1 281 ? 2.317 -0.105 31.936 1.00 41.94 281 ASN A O 1
#

pLDDT: mean 73.7, std 14.83, range [32.03, 94.25]